Protein 3NCQ (pdb70)

Organism: Archaeoglobus fulgidus (strain ATCC 49558 / DSM 4304 / JCM 9628 / NBRC 100126 / VC-16) (NCBI:txid224325)

B-factor: mean 26.04, std 17.36, range [8.05, 191.93]

Solvent-accessible surface area: 15904 Å² total; per-residue (Å²): 28,43,3,0,0,0,13,0,43,52,132,41,18,79,86,0,5,55,26,0,11,116,133,43,35,50,35,9,13,13,4,117,7,96,6,19,32,123,120,32,25,108,83,70,108,193,209,40,209,79,134,104,12,71,33,98,81,37,12,3,0,7,4,18,7,82,82,121,15,12,108,69,0,5,32,37,0,27,126,15,0,97,61,37,59,66,37,1,20,47,0,18,9,1,16,9,90,38,0,3,38,1,87,65,34,80,94,23,61,115,0,67,40,42,2,0,0,0,13,0,37,51,123,47,18,83,90,0,5,45,16,0,12,113,129,44,36,52,32,7,15,15,5,119,5,106,6,18,34,100,122,32,22,96,110,57,129,94,218,55,108,86,66,110,11,67,29,97,88,36,12,2,0,5,4,18,8,79,80,132,16,15,102,64,0,6,25,28,0,24,122,17,0,96,62,37,56,74,38,2,23,60,0,16,8,1,16,10,94,37,0,2,35,1,86,69,35,70,96,25,62,110,0,67,44,41,3,0,1,0,12,0,47,53,142,41,18,83,88,0,6,42,15,0,12,126,138,24,3,47,38,8,13,14,5,119,5,94,6,19,35,123,118,28,25,84,97,52,129,114,162,72,200,84,88,106,12,74,31,101,85,37,12,3,0,6,4,18,6,30,83,95,4,14,106,66,0,6,25,26,0,24,124,16,0,97,60,36,57,74,36,1,20,46,0,18,10,1,17,9,92,28,0,2,41,1,86,61,34,63,88,22,125,93,0,16,89,126,92

Radius of gyration: 19.98 Å; Cα contacts (8 Å, |Δi|>4): 778; chains: 3; bounding box: 57×57×56 Å

Nearest PDB structures (foldseek):
  3ncr-assembly1_A  TM=9.984E-01  e=1.752E-20  Archaeoglobus fulgidus
  3ta2-assembly1_A  TM=9.055E-01  e=1.434E-14  Archaeoglobus fulgidus DSM 4304
  3n5b-assembly1_A  TM=8.771E-01  e=2.030E-13  Nostoc sp. PCC 7120 = FACHB-418
  2nuu-assembly2_K  TM=8.778E-01  e=3.096E-13  Escherichia coli
  2ns1-assembly1_B  TM=8.799E-01  e=3.288E-13  Escherichia coli K-12

Foldseek 3Di:
DKKKKKKFAPVLVVQLQVLCVVVPQNDKDKDKDWADDPPQPQWAAPPDDIGGPDGGIIMIIIGDADPVCVVVSVVSLCVRQDDPDPPSIDMDIGDDPKDAQVVPRDMDNVSD/DKKKKKWFAPVLVVQLQVLCVVVPQNDKDKDKFWADDPPQPQWDQDPDDIGGDDGGIIMIMIGDADPVCVVVSVVSNCVRRDDPDPPGIDMDIGDDPKDAQVVPRDMDNVSD/DKKKKKWFAPVLVVQLQVLCVVVPQNDKDKDKDWADDPPQPQWDCDDPDTDGDDGGIIMIIIGDDDPVCVVVSVVSNCVRQDDPDPPSIDMDIGDDPKDADPVPRDMDPPRHDDD

InterPro domains:
  IPR002187 Nitrogen regulatory protein PII [PF00543] (1-106)
  IPR002187 Nitrogen regulatory protein PII [PR00340] (2-17)
  IPR002187 Nitrogen regulatory protein PII [PR00340] (23-41)
  IPR002187 Nitrogen regulatory protein PII [PR00340] (52-75)
  IPR002187 Nitrogen regulatory protein PII [PR00340] (83-103)
  IPR002187 Nitrogen regulatory protein PII [PS51343] (1-112)
  IPR002187 Nitrogen regulatory protein PII [PTHR30115] (2-110)
  IPR002187 Nitrogen regulatory protein PII [SM00938] (4-105)
  IPR011322 Nitrogen regulatory PII-like, alpha/beta [SSF54913] (1-112)
  IPR015867 Nitrogen regulatory protein PII/ATP phosphoribosyltransferase, C-terminal [G3DSA:3.30.70.120] (1-112)
  IPR017918 Nitrogen regulatory protein PII, conserved site [PS00638] (83-96)

Structure (mmCIF, N/CA/C/O backbone):
data_3NCQ
#
_entry.id   3NCQ
#
_cell.length_a   121.663
_cell.length_b   121.663
_cell.length_c   124.582
_cell.angle_alpha   90.00
_cell.angle_beta   90.00
_cell.angle_gamma   90.00
#
_symmetry.space_group_name_H-M   'I 4 2 2'
#
loop_
_entity.id
_entity.type
_entity.pdbx_description
1 polymer 'Nitrogen regulatory protein P-II (GlnB-2)'
2 non-polymer "ADENOSINE-5'-TRIPHOSPHATE"
3 non-polymer 'CHLORIDE ION'
4 non-polymer 'ACETATE ION'
5 non-polymer 'MAGNESIUM ION'
6 non-polymer 'PHOSPHATE ION'
7 water water
#
loop_
_atom_site.group_PDB
_atom_site.id
_atom_site.type_symbol
_atom_site.label_atom_id
_atom_site.label_alt_id
_atom_site.label_comp_id
_atom_site.label_asym_id
_atom_site.label_entity_id
_atom_site.label_seq_id
_atom_site.pdbx_PDB_ins_code
_atom_site.Cartn_x
_atom_site.Cartn_y
_atom_site.Cartn_z
_atom_site.occupancy
_atom_site.B_iso_or_equiv
_atom_site.auth_seq_id
_atom_site.auth_comp_id
_atom_site.auth_asym_id
_atom_site.auth_atom_id
_atom_site.pdbx_PDB_model_num
ATOM 1 N N . MET A 1 1 ? 13.904 20.521 52.639 1.00 20.44 1 MET A N 1
ATOM 2 C CA . MET A 1 1 ? 14.406 21.290 51.467 1.00 19.00 1 MET A CA 1
ATOM 3 C C . MET A 1 1 ? 14.780 20.347 50.340 1.00 16.95 1 MET A C 1
ATOM 4 O O . MET A 1 1 ? 15.118 19.179 50.596 1.00 16.62 1 MET A O 1
ATOM 9 N N . LYS A 1 2 ? 14.704 20.850 49.093 1.00 13.44 2 LYS A N 1
ATOM 10 C CA . LYS A 1 2 ? 15.085 20.049 47.940 1.00 12.54 2 LYS A CA 1
ATOM 11 C C . LYS A 1 2 ? 15.931 20.896 46.988 1.00 12.47 2 LYS A C 1
ATOM 12 O O . LYS A 1 2 ? 15.756 22.110 46.944 1.00 13.48 2 LYS A O 1
ATOM 18 N N . LYS A 1 3 ? 16.843 20.218 46.324 1.00 11.72 3 LYS A N 1
ATOM 19 C CA . LYS A 1 3 ? 17.565 20.816 45.227 1.00 10.80 3 LYS A CA 1
ATOM 20 C C . LYS A 1 3 ? 16.842 20.566 43.963 1.00 10.63 3 LYS A C 1
ATOM 21 O O . LYS A 1 3 ? 16.634 19.396 43.615 1.00 13.54 3 LYS A O 1
ATOM 27 N N . ILE A 1 4 ? 16.521 21.604 43.246 1.00 10.71 4 ILE A N 1
ATOM 28 C CA . ILE A 1 4 ? 15.901 21.461 41.938 1.00 11.65 4 ILE A CA 1
ATOM 29 C C . ILE A 1 4 ? 16.995 21.690 40.879 1.00 10.69 4 ILE A C 1
ATOM 30 O O . ILE A 1 4 ? 17.595 22.774 40.854 1.00 11.59 4 ILE A O 1
ATOM 35 N N A GLU A 1 5 ? 17.298 20.664 40.093 0.50 10.76 5 GLU A N 1
ATOM 36 N N B GLU A 1 5 ? 17.293 20.669 40.083 0.50 10.90 5 GLU A N 1
ATOM 37 C CA A GLU A 1 5 ? 18.366 20.782 39.077 0.50 10.39 5 GLU A CA 1
ATOM 38 C CA B GLU A 1 5 ? 18.336 20.760 39.041 0.50 11.12 5 GLU A CA 1
ATOM 39 C C A GLU A 1 5 ? 17.675 20.677 37.733 0.50 11.26 5 GLU A C 1
ATOM 40 C C B GLU A 1 5 ? 17.648 20.686 37.718 0.50 11.47 5 GLU A C 1
ATOM 41 O O A GLU A 1 5 ? 17.079 19.639 37.427 0.50 14.79 5 GLU A O 1
ATOM 42 O O B GLU A 1 5 ? 17.065 19.667 37.389 0.50 14.94 5 GLU A O 1
ATOM 53 N N . ALA A 1 6 ? 17.694 21.750 36.946 1.00 10.03 6 ALA A N 1
ATOM 54 C CA . ALA A 1 6 ? 17.003 21.759 35.653 1.00 10.86 6 ALA A CA 1
ATOM 55 C C . ALA A 1 6 ? 18.057 21.965 34.546 1.00 10.19 6 ALA A C 1
ATOM 56 O O . ALA A 1 6 ? 18.910 22.841 34.677 1.00 13.25 6 ALA A O 1
ATOM 58 N N . ILE A 1 7 ? 17.935 21.212 33.485 1.00 10.46 7 ILE A N 1
ATOM 59 C CA . ILE A 1 7 ? 18.810 21.404 32.332 1.00 10.80 7 ILE A CA 1
ATOM 60 C C . ILE A 1 7 ? 17.916 22.000 31.261 1.00 11.72 7 ILE A C 1
ATOM 61 O O . ILE A 1 7 ? 16.966 21.347 30.856 1.00 13.41 7 ILE A O 1
ATOM 66 N N . VAL A 1 8 ? 18.231 23.179 30.814 1.00 10.72 8 VAL A N 1
ATOM 67 C CA . VAL A 1 8 ? 17.350 23.935 29.899 1.00 11.76 8 VAL A CA 1
ATOM 68 C C . VAL A 1 8 ? 18.122 24.486 28.707 1.00 11.61 8 VAL A C 1
ATOM 69 O O . VAL A 1 8 ? 19.374 24.536 28.731 1.00 12.01 8 VAL A O 1
ATOM 73 N N . ARG A 1 9 ? 17.414 24.891 27.691 1.00 11.40 9 ARG A N 1
ATOM 74 C CA . ARG A 1 9 ? 18.072 25.482 26.493 1.00 12.80 9 ARG A CA 1
ATOM 75 C C . ARG A 1 9 ? 18.662 26.823 26.906 1.00 11.89 9 ARG A C 1
ATOM 76 O O . ARG A 1 9 ? 17.984 27.645 27.604 1.00 13.14 9 ARG A O 1
ATOM 84 N N . ALA A 1 10 ? 19.800 27.196 26.355 1.00 12.09 10 ALA A N 1
ATOM 85 C CA . ALA A 1 10 ? 20.374 28.502 26.665 1.00 12.92 10 ALA A CA 1
ATOM 86 C C . ALA A 1 10 ? 19.459 29.655 26.243 1.00 13.23 10 ALA A C 1
ATOM 87 O O . ALA A 1 10 ? 19.376 30.693 26.871 1.00 15.57 10 ALA A O 1
ATOM 89 N N . GLU A 1 11 ? 18.777 29.473 25.098 1.00 14.52 11 GLU A N 1
ATOM 90 C CA . GLU A 1 11 ? 17.876 30.533 24.639 1.00 16.61 11 GLU A CA 1
ATOM 91 C C . GLU A 1 11 ? 16.694 30.736 25.580 1.00 14.65 11 GLU A C 1
ATOM 92 O O . GLU A 1 11 ? 16.150 31.852 25.582 1.00 17.80 11 GLU A O 1
ATOM 98 N N . LYS A 1 12 ? 16.330 29.712 26.371 1.00 13.65 12 LYS A N 1
ATOM 99 C CA . LYS A 1 12 ? 15.172 29.839 27.264 1.00 13.32 12 LYS A CA 1
ATOM 100 C C . LYS A 1 12 ? 15.596 30.274 28.656 1.00 13.09 12 LYS A C 1
ATOM 101 O O . LYS A 1 12 ? 14.763 30.712 29.471 1.00 14.93 12 LYS A O 1
ATOM 107 N N . PHE A 1 13 ? 16.867 30.080 29.005 1.00 14.56 13 PHE A N 1
ATOM 108 C CA . PHE A 1 13 ? 17.302 30.354 30.353 1.00 13.48 13 PHE A CA 1
ATOM 109 C C . PHE A 1 13 ? 16.941 31.779 30.859 1.00 13.41 13 PHE A C 1
ATOM 110 O O . PHE A 1 13 ? 16.497 31.957 31.989 1.00 13.88 13 PHE A O 1
ATOM 118 N N . PRO A 1 14 ? 17.135 32.852 30.056 1.00 14.63 14 PRO A N 1
ATOM 119 C CA . PRO A 1 14 ? 16.766 34.162 30.598 1.00 16.09 14 PRO A CA 1
ATOM 120 C C . PRO A 1 14 ? 15.291 34.272 30.963 1.00 15.00 14 PRO A C 1
ATOM 121 O O . PRO A 1 14 ? 14.970 34.936 31.920 1.00 16.39 14 PRO A O 1
ATOM 125 N N . GLU A 1 15 ? 14.428 33.577 30.230 1.00 14.70 15 GLU A N 1
ATOM 126 C CA . GLU A 1 15 ? 12.984 33.522 30.623 1.00 15.13 15 GLU A CA 1
ATOM 127 C C . GLU A 1 15 ? 12.780 32.738 31.914 1.00 14.03 15 GLU A C 1
ATOM 128 O O . GLU A 1 15 ? 11.947 33.106 32.734 1.00 14.75 15 GLU A O 1
ATOM 134 N N . VAL A 1 16 ? 13.525 31.673 32.108 1.00 14.08 16 VAL A N 1
ATOM 135 C CA . VAL A 1 16 ? 13.423 30.909 33.346 1.00 13.24 16 VAL A CA 1
ATOM 136 C C . VAL A 1 16 ? 13.846 31.790 34.538 1.00 12.67 16 VAL A C 1
ATOM 137 O O . VAL A 1 16 ? 13.178 31.818 35.574 1.00 12.87 16 VAL A O 1
ATOM 141 N N . LYS A 1 17 ? 14.993 32.466 34.407 1.00 12.62 17 LYS A N 1
ATOM 142 C CA . LYS A 1 17 ? 15.517 33.325 35.473 1.00 13.51 17 LYS A CA 1
ATOM 143 C C . LYS A 1 17 ? 14.472 34.411 35.824 1.00 12.63 17 LYS A C 1
ATOM 144 O O . LYS A 1 17 ? 14.166 34.598 37.016 1.00 14.02 17 LYS A O 1
ATOM 150 N N . ALA A 1 18 ? 13.903 35.047 34.786 1.00 14.39 18 ALA A N 1
ATOM 151 C CA . ALA A 1 18 ? 12.926 36.131 35.034 1.00 14.84 18 ALA A CA 1
ATOM 152 C C . ALA A 1 18 ? 11.661 35.548 35.706 1.00 15.75 18 ALA A C 1
ATOM 153 O O . ALA A 1 18 ? 11.112 36.160 36.621 1.00 17.99 18 ALA A O 1
ATOM 155 N N . ALA A 1 19 ? 11.211 34.338 35.296 1.00 15.12 19 ALA A N 1
ATOM 156 C CA . ALA A 1 19 ? 9.981 33.761 35.884 1.00 15.15 19 ALA A CA 1
ATOM 157 C C . ALA A 1 19 ? 10.223 33.484 37.360 1.00 14.13 19 ALA A C 1
ATOM 158 O O . ALA A 1 19 ? 9.339 33.682 38.228 1.00 16.82 19 ALA A O 1
ATOM 160 N N . LEU A 1 20 ? 11.419 32.940 37.706 1.00 15.00 20 LEU A N 1
ATOM 161 C CA . LEU A 1 20 ? 11.744 32.673 39.105 1.00 14.00 20 LEU A CA 1
ATOM 162 C C . LEU A 1 20 ? 11.800 33.957 39.900 1.00 13.68 20 LEU A C 1
ATOM 163 O O . LEU A 1 20 ? 11.234 34.064 41.008 1.00 15.97 20 LEU A O 1
ATOM 168 N N . GLU A 1 21 ? 12.492 34.937 39.343 1.00 15.04 21 GLU A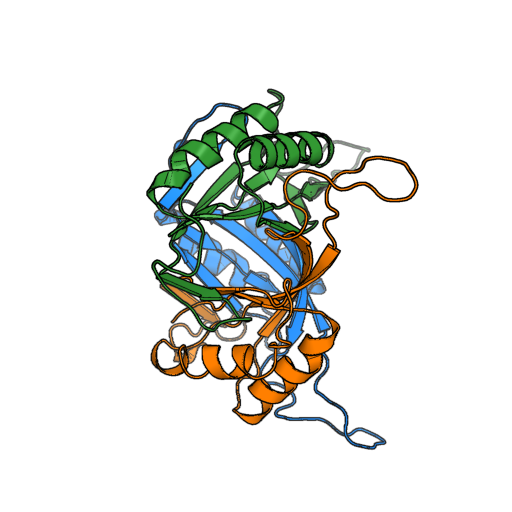 N 1
ATOM 169 C CA . GLU A 1 21 ? 12.674 36.223 40.067 1.00 15.22 21 GLU A CA 1
ATOM 170 C C . GLU A 1 21 ? 11.349 36.921 40.340 1.00 17.83 21 GLU A C 1
ATOM 171 O O . GLU A 1 21 ? 11.115 37.513 41.408 1.00 19.36 21 GLU A O 1
ATOM 177 N N . GLU A 1 22 ? 10.448 36.841 39.374 1.00 17.29 22 GLU A N 1
ATOM 178 C CA . GLU A 1 22 ? 9.131 37.499 39.522 1.00 19.63 22 GLU A CA 1
ATOM 179 C C . GLU A 1 22 ? 8.377 36.948 40.727 1.00 19.44 22 GLU A C 1
ATOM 180 O O . GLU A 1 22 ? 7.503 37.660 41.308 1.00 21.46 22 GLU A O 1
ATOM 186 N N . ARG A 1 23 ? 8.626 35.666 41.078 1.00 17.88 23 ARG A N 1
ATOM 187 C CA . ARG A 1 23 ? 7.998 35.043 42.227 1.00 20.55 23 ARG A CA 1
ATOM 188 C C . ARG A 1 23 ? 8.885 35.042 43.478 1.00 21.08 23 ARG A C 1
ATOM 189 O O . ARG A 1 23 ? 8.544 34.355 44.490 1.00 21.51 23 ARG A O 1
ATOM 197 N N . GLY A 1 24 ? 9.981 35.811 43.450 1.00 19.04 24 GLY A N 1
ATOM 198 C CA . GLY A 1 24 ? 10.846 35.987 44.636 1.00 19.37 24 GLY A CA 1
ATOM 199 C C . GLY A 1 24 ? 11.855 34.877 44.895 1.00 18.13 24 GLY A C 1
ATOM 200 O O . GLY A 1 24 ? 12.502 34.835 45.950 1.00 18.78 24 GLY A O 1
ATOM 201 N N . PHE A 1 25 ? 12.040 33.994 43.911 1.00 16.49 25 PHE A N 1
ATOM 202 C CA . PHE A 1 25 ? 13.110 32.960 44.007 1.00 15.11 25 PHE A CA 1
ATOM 203 C C . PHE A 1 25 ? 14.370 33.570 43.405 1.00 17.65 25 PHE A C 1
ATOM 204 O O . PHE A 1 25 ? 14.579 33.525 42.175 1.00 21.61 25 PHE A O 1
ATOM 212 N N . TYR A 1 26 ? 15.178 34.178 44.247 1.00 15.01 26 TYR A N 1
ATOM 213 C CA . TYR A 1 26 ? 16.352 34.928 43.800 1.00 15.92 26 TYR A CA 1
ATOM 214 C C . TYR A 1 26 ? 17.595 34.084 43.847 1.00 16.57 26 TYR A C 1
ATOM 215 O O . TYR A 1 26 ? 18.478 34.329 43.025 1.00 22.27 26 TYR A O 1
ATOM 224 N N . GLY A 1 27 ? 17.715 33.180 44.779 1.00 16.05 27 GLY A N 1
ATOM 225 C CA . GLY A 1 27 ? 19.032 32.467 44.886 1.00 16.36 27 GLY A CA 1
ATOM 226 C C . GLY A 1 27 ? 19.090 31.333 43.862 1.00 14.36 27 GLY A C 1
ATOM 227 O O . GLY A 1 27 ? 18.096 30.575 43.750 1.00 15.63 27 GLY A O 1
ATOM 228 N N . MET A 1 28 ? 20.156 31.280 43.127 1.00 11.05 28 MET A N 1
ATOM 229 C CA . MET A 1 28 ? 20.265 30.217 42.112 1.00 10.79 28 MET A CA 1
ATOM 230 C C . MET A 1 28 ? 21.675 30.131 41.647 1.00 10.28 28 MET A C 1
ATOM 231 O O . MET A 1 28 ? 22.448 31.141 41.694 1.00 11.39 28 MET A O 1
ATOM 236 N N . THR A 1 29 ? 22.078 28.930 41.242 1.00 9.95 29 THR A N 1
ATOM 237 C CA . THR A 1 29 ? 23.482 28.697 40.771 1.00 10.42 29 THR A CA 1
ATOM 238 C C . THR A 1 29 ? 23.332 28.068 39.388 1.00 10.39 29 THR A C 1
ATOM 239 O O . THR A 1 29 ? 22.592 27.133 39.158 1.00 13.48 29 THR A O 1
ATOM 243 N N . VAL A 1 30 ? 24.148 28.612 38.450 1.00 10.24 30 VAL A N 1
ATOM 244 C CA . VAL A 1 30 ? 24.039 28.237 37.036 1.00 10.33 30 VAL A CA 1
ATOM 245 C C . VAL A 1 30 ? 25.372 27.785 36.509 1.00 10.02 30 VAL A C 1
ATOM 246 O O . VAL A 1 30 ? 26.416 28.386 36.801 1.00 12.17 30 VAL A O 1
ATOM 250 N N . THR A 1 31 ? 25.352 26.740 35.701 1.00 10.11 31 THR A N 1
ATOM 251 C CA . THR A 1 31 ? 26.558 26.171 35.116 1.00 11.98 31 THR A CA 1
ATOM 252 C C . THR A 1 31 ? 26.371 25.951 33.649 1.00 10.56 31 THR A C 1
ATOM 253 O O . THR A 1 31 ? 25.294 25.482 33.217 1.00 11.59 31 THR A O 1
ATOM 257 N N . ASP A 1 32 ? 27.373 26.261 32.833 1.00 11.83 32 ASP A N 1
ATOM 258 C CA . ASP A 1 32 ? 27.307 25.891 31.412 1.00 12.68 32 ASP A CA 1
ATOM 259 C C . ASP A 1 32 ? 27.689 24.420 31.289 1.00 11.64 32 ASP A C 1
ATOM 260 O O . ASP A 1 32 ? 28.742 23.967 31.845 1.00 15.11 32 ASP A O 1
ATOM 265 N N . VAL A 1 33 ? 26.847 23.642 30.642 1.00 10.05 33 VAL A N 1
ATOM 266 C CA . VAL A 1 33 ? 27.087 22.184 30.499 1.00 10.43 33 VAL A CA 1
ATOM 267 C C . VAL A 1 33 ? 26.876 21.801 29.063 1.00 9.49 33 VAL A C 1
ATOM 268 O O . VAL A 1 33 ? 26.528 22.645 28.212 1.00 10.68 33 VAL A O 1
ATOM 272 N N . LYS A 1 34 ? 27.139 20.544 28.756 1.00 10.21 34 LYS A N 1
ATOM 273 C CA . LYS A 1 34 ? 26.779 19.985 27.460 1.00 10.74 34 LYS A CA 1
ATOM 274 C C . LYS A 1 34 ? 25.948 18.760 27.614 1.00 10.62 34 LYS A C 1
ATOM 275 O O . LYS A 1 34 ? 26.094 18.114 28.678 1.00 13.84 34 LYS A O 1
ATOM 281 N N . GLY A 1 35 ? 25.083 18.420 26.672 1.00 10.80 35 GLY A N 1
ATOM 282 C CA . GLY A 1 35 ? 24.314 17.235 26.918 1.00 12.68 35 GLY A CA 1
ATOM 283 C C . GLY A 1 35 ? 23.806 16.633 25.608 1.00 13.02 35 GLY A C 1
ATOM 284 O O . GLY A 1 35 ? 23.836 17.298 24.562 1.00 13.02 35 GLY A O 1
ATOM 285 N N . ARG A 1 36 ? 23.318 15.415 25.689 1.00 12.65 36 ARG A N 1
ATOM 286 C CA . ARG A 1 36 ? 22.445 14.884 24.619 1.00 12.99 36 ARG A CA 1
ATOM 287 C C . ARG A 1 36 ? 21.247 14.210 25.273 1.00 14.41 36 ARG A C 1
ATOM 288 O O . ARG A 1 36 ? 21.252 13.929 26.518 1.00 12.77 36 ARG A O 1
ATOM 296 N N . GLY A 1 37 ? 20.221 13.940 24.455 1.00 16.57 37 GLY A N 1
ATOM 297 C CA . GLY A 1 37 ? 19.060 13.196 24.908 1.00 16.10 37 GLY A CA 1
ATOM 298 C C . GLY A 1 37 ? 18.915 12.008 23.958 1.00 16.82 37 GLY A C 1
ATOM 299 O O . GLY A 1 37 ? 19.846 11.617 23.213 1.00 18.01 37 GLY A O 1
ATOM 300 N N . GLN A 1 38 ? 17.644 11.577 23.862 1.00 17.38 38 GLN A N 1
ATOM 301 C CA . GLN A 1 38 ? 17.350 10.448 22.994 1.00 20.84 38 GLN A CA 1
ATOM 302 C C . GLN A 1 38 ? 17.425 10.840 21.513 1.00 22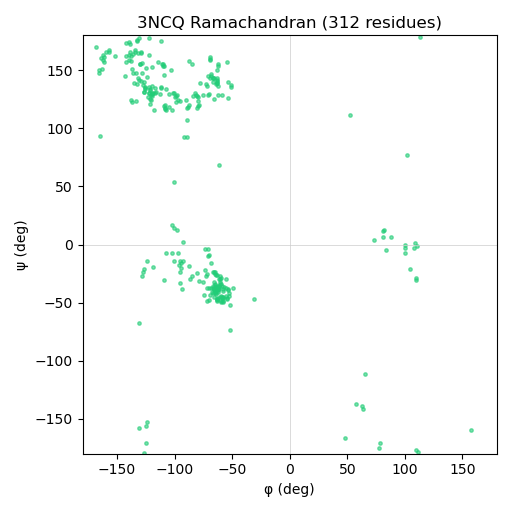.09 38 GLN A C 1
ATOM 303 O O . GLN A 1 38 ? 17.768 9.992 20.695 1.00 22.45 38 GLN A O 1
ATOM 309 N N . GLN A 1 39 ? 17.178 12.112 21.167 1.00 22.24 39 GLN A N 1
ATOM 310 C CA . GLN A 1 39 ? 17.163 12.489 19.725 1.00 23.40 39 GLN A CA 1
ATOM 311 C C . GLN A 1 39 ? 18.517 12.170 19.061 1.00 21.58 39 GLN A C 1
ATOM 312 O O . GLN A 1 39 ? 19.552 12.578 19.565 1.00 23.27 39 GLN A O 1
ATOM 318 N N . GLY A 1 40 ? 18.519 11.464 17.940 1.00 23.62 40 GLY A N 1
ATOM 319 C CA . GLY A 1 40 ? 19.766 11.067 17.297 1.00 24.81 40 GLY A CA 1
ATOM 320 C C . GLY A 1 40 ? 20.013 9.560 17.416 1.00 25.89 40 GLY A C 1
ATOM 321 O O . GLY A 1 40 ? 20.761 8.976 16.613 1.00 29.05 40 GLY A O 1
ATOM 322 N N . GLY A 1 41 ? 19.490 8.951 18.492 1.00 25.37 41 GLY A N 1
ATOM 323 C CA . GLY A 1 41 ? 19.702 7.495 18.693 1.00 27.64 41 GLY A CA 1
ATOM 324 C C . GLY A 1 41 ? 21.187 7.205 18.883 1.00 28.95 41 GLY A C 1
ATOM 325 O O . GLY A 1 41 ? 21.908 8.001 19.500 1.00 26.59 41 GLY A O 1
ATOM 326 N N . MET A 1 42 ? 21.688 6.099 18.322 1.00 31.47 42 MET A N 1
ATOM 327 C CA A MET A 1 42 ? 23.088 5.701 18.577 0.50 33.72 42 MET A CA 1
ATOM 328 C CA B MET A 1 42 ? 23.083 5.723 18.587 0.50 34.07 42 MET A CA 1
ATOM 329 C C . MET A 1 42 ? 24.060 6.533 17.711 1.00 35.01 42 MET A C 1
ATOM 330 O O . MET A 1 42 ? 25.228 6.757 18.077 1.00 38.56 42 MET A O 1
ATOM 339 N N . GLN A 1 43 ? 23.630 7.014 16.567 1.00 37.29 43 GLN A N 1
ATOM 340 C CA . GLN A 1 43 ? 24.539 7.841 15.752 1.00 41.70 43 GLN A CA 1
ATOM 341 C C . GLN A 1 43 ? 23.803 8.534 14.613 1.00 43.27 43 GLN A C 1
ATOM 342 O O . GLN A 1 43 ? 22.631 8.281 14.386 1.00 42.67 43 GLN A O 1
ATOM 348 N N . ILE A 1 44 ? 24.483 9.453 13.960 1.00 46.48 44 ILE A N 1
ATOM 349 C CA . ILE A 1 44 ? 23.905 10.187 12.873 1.00 50.74 44 ILE A CA 1
ATOM 350 C C . ILE A 1 44 ? 24.876 10.010 11.693 1.00 52.87 44 ILE A C 1
ATOM 351 O O . ILE A 1 44 ? 25.905 9.332 11.842 1.00 53.11 44 ILE A O 1
ATOM 356 N N . GLN A 1 45 ? 24.549 10.618 10.546 1.00 56.25 45 GLN A N 1
ATOM 357 C CA . GLN A 1 45 ? 25.283 10.409 9.260 1.00 58.02 45 GLN A CA 1
ATOM 358 C C . GLN A 1 45 ? 25.674 11.724 8.535 1.00 60.09 45 GLN A C 1
ATOM 359 O O . GLN A 1 45 ? 26.882 12.062 8.443 1.00 60.10 45 GLN A O 1
ATOM 365 N N . PHE A 1 46 ? 24.653 12.455 8.042 1.00 61.83 46 PHE A N 1
ATOM 366 C CA . PHE A 1 46 ? 24.852 13.615 7.153 1.00 63.81 46 PHE A CA 1
ATOM 367 C C . PHE A 1 46 ? 25.843 13.181 6.053 1.00 65.09 46 PHE A C 1
ATOM 368 O O . PHE A 1 46 ? 26.092 11.980 5.910 1.00 65.87 46 PHE A O 1
ATOM 376 N N . ARG A 1 47 ? 26.413 14.111 5.276 1.00 65.68 47 ARG A N 1
ATOM 377 C CA . ARG A 1 47 ? 27.387 13.697 4.241 1.00 65.83 47 ARG A CA 1
ATOM 378 C C . ARG A 1 47 ? 28.630 12.999 4.866 1.00 66.30 47 ARG A C 1
ATOM 379 O O . ARG A 1 47 ? 29.740 13.547 4.840 1.00 66.83 47 ARG A O 1
ATOM 387 N N . GLY A 1 48 ? 28.418 11.802 5.425 1.00 65.71 48 GLY A N 1
ATOM 388 C CA . GLY A 1 48 ? 29.476 10.976 6.017 1.00 64.54 48 GLY A CA 1
ATOM 389 C C . GLY A 1 48 ? 29.548 9.559 5.436 1.00 63.87 48 GLY A C 1
ATOM 390 O O . GLY A 1 48 ? 28.858 9.254 4.467 1.00 64.40 48 GLY A O 1
ATOM 391 N N . ARG A 1 49 ? 30.344 8.665 6.021 1.00 62.43 49 ARG A N 1
ATOM 392 C CA . ARG A 1 49 ? 30.913 8.800 7.359 1.00 60.44 49 ARG A CA 1
ATOM 393 C C . ARG A 1 49 ? 29.823 9.114 8.408 1.00 59.09 49 ARG A C 1
ATOM 394 O O . ARG A 1 49 ? 29.218 10.190 8.414 1.00 59.50 49 ARG A O 1
ATOM 402 N N . THR A 1 50 ? 29.557 8.160 9.286 1.00 56.09 50 THR A N 1
ATOM 403 C CA . THR A 1 50 ? 28.601 8.391 10.343 1.00 53.10 50 THR A CA 1
ATOM 404 C C . THR A 1 50 ? 29.372 9.073 11.490 1.00 49.90 50 THR A C 1
ATOM 405 O O . THR A 1 50 ? 30.611 8.921 11.609 1.00 49.66 50 THR A O 1
ATOM 409 N N . MET A 1 51 ? 28.642 9.826 12.319 1.00 45.47 51 MET A N 1
ATOM 410 C CA . MET A 1 51 ? 29.252 10.673 13.333 1.00 40.91 51 MET A CA 1
ATOM 411 C C . MET A 1 51 ? 28.523 10.348 14.635 1.00 38.07 51 MET A C 1
ATOM 412 O O . MET A 1 51 ? 27.395 9.874 14.606 1.00 36.31 51 MET A O 1
ATOM 417 N N . GLU A 1 52 ? 29.148 10.562 15.780 1.00 34.93 52 GLU A N 1
ATOM 418 C CA . GLU A 1 52 ? 28.411 10.387 17.043 1.00 30.88 52 GLU A CA 1
ATOM 419 C C . GLU A 1 52 ? 27.343 11.513 17.172 1.00 28.09 52 GLU A C 1
ATOM 420 O O . GLU A 1 52 ? 27.480 12.555 16.526 1.00 26.08 52 GLU A O 1
ATOM 426 N N . VAL A 1 53 ? 26.320 11.320 17.995 1.00 22.17 53 VAL A N 1
ATOM 427 C CA . VAL A 1 53 ? 25.436 12.411 18.438 1.00 20.20 53 VAL A CA 1
ATOM 428 C C . VAL A 1 53 ? 26.203 13.419 19.298 1.00 20.68 53 VAL A C 1
ATOM 429 O O . VAL A 1 53 ? 26.901 13.048 20.239 1.00 23.15 53 VAL A O 1
ATOM 433 N N . THR A 1 54 ? 26.148 14.679 18.890 1.00 20.21 54 THR A N 1
ATOM 434 C CA . THR A 1 54 ? 26.938 15.745 19.508 1.00 20.91 54 THR A CA 1
ATOM 435 C C . THR A 1 54 ? 26.398 16.059 20.863 1.00 17.74 54 THR A C 1
ATOM 436 O O . THR A 1 54 ? 25.213 16.18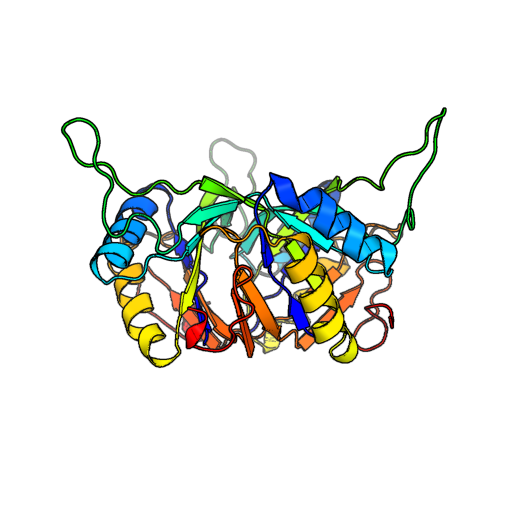0 21.069 1.00 18.48 54 THR A O 1
ATOM 440 N N . LEU A 1 55 ? 27.296 16.233 21.848 1.00 15.60 55 LEU A N 1
ATOM 441 C CA . LEU A 1 55 ? 26.900 16.892 23.082 1.00 14.49 55 LEU A CA 1
ATOM 442 C C . LEU A 1 55 ? 26.867 18.409 22.861 1.00 14.35 55 LEU A C 1
ATOM 443 O O . LEU A 1 55 ? 27.866 19.042 22.507 1.00 17.36 55 LEU A O 1
ATOM 448 N N . LEU A 1 56 ? 25.711 19.010 23.053 1.00 12.54 56 LEU A N 1
ATOM 449 C CA . LEU A 1 56 ? 25.560 20.418 22.694 1.00 12.14 56 LEU A CA 1
ATOM 450 C C . LEU A 1 56 ? 25.331 21.230 23.926 1.00 10.98 56 LEU A C 1
ATOM 451 O O . LEU A 1 56 ? 24.906 20.713 24.992 1.00 10.70 56 LEU A O 1
ATOM 456 N N . PRO A 1 57 ? 25.640 22.537 23.880 1.00 11.24 57 PRO A N 1
ATOM 457 C CA . PRO A 1 57 ? 25.552 23.376 25.086 1.00 11.05 57 PRO A CA 1
ATOM 458 C C . PRO A 1 57 ? 24.120 23.468 25.619 1.00 12.80 57 PRO A C 1
ATOM 459 O O . PRO A 1 57 ? 23.143 23.596 24.848 1.00 15.51 57 PRO A O 1
ATOM 463 N N . LYS A 1 58 ? 24.036 23.451 26.931 1.00 10.07 58 LYS A N 1
ATOM 464 C CA . LYS A 1 58 ? 22.791 23.685 27.654 1.00 10.37 58 LYS A CA 1
ATOM 465 C C . LYS A 1 58 ? 23.081 24.495 28.912 1.00 10.21 58 LYS A C 1
ATOM 466 O O . LYS A 1 58 ? 24.299 24.700 29.219 1.00 11.39 58 LYS A O 1
ATOM 472 N N . VAL A 1 59 ? 22.072 24.939 29.666 1.00 10.18 59 VAL A N 1
ATOM 473 C CA . VAL A 1 59 ? 22.348 25.608 30.925 1.00 10.36 59 VAL A CA 1
ATOM 474 C C . VAL A 1 59 ? 21.762 24.790 32.033 1.00 9.09 59 VAL A C 1
ATOM 475 O O . VAL A 1 59 ? 20.591 24.365 31.975 1.00 11.54 59 VAL A O 1
ATOM 479 N N . LYS A 1 60 ? 22.589 24.549 33.045 1.00 8.99 60 LYS A N 1
ATOM 480 C CA . LYS A 1 60 ? 22.139 23.845 34.246 1.00 9.84 60 LYS A CA 1
ATOM 481 C C . LYS A 1 60 ? 21.827 24.874 35.329 1.00 10.12 60 LYS A C 1
ATOM 482 O O . LYS A 1 60 ? 22.664 25.663 35.717 1.00 13.74 60 LYS A O 1
ATOM 488 N N . LEU A 1 61 ? 20.583 24.829 35.805 1.00 9.90 61 LEU A N 1
ATOM 489 C CA . LEU A 1 61 ? 20.119 25.652 36.913 1.00 9.50 61 LEU A CA 1
ATOM 490 C C . LEU A 1 61 ? 20.006 24.772 38.141 1.00 9.52 61 LEU A C 1
ATOM 491 O O . LEU A 1 61 ? 19.412 23.704 38.079 1.00 13.56 61 LEU A O 1
ATOM 496 N N . GLU A 1 62 ? 20.577 25.201 39.246 1.00 10.08 62 GLU A N 1
ATOM 497 C CA . GLU A 1 62 ? 20.353 24.535 40.537 1.00 9.99 62 GLU A CA 1
ATOM 498 C C . GLU A 1 62 ? 19.737 25.583 41.493 1.00 11.06 62 GLU A C 1
ATOM 499 O O . GLU A 1 62 ? 20.305 26.676 41.665 1.00 11.69 62 GLU A O 1
ATOM 505 N N . ILE A 1 63 ? 18.578 25.240 42.045 1.00 10.77 63 ILE A N 1
ATOM 506 C CA . ILE A 1 63 ? 17.923 26.132 42.957 1.00 10.61 63 ILE A CA 1
ATOM 507 C C . ILE A 1 63 ? 17.495 25.282 44.157 1.00 10.93 63 ILE A C 1
ATOM 508 O O . ILE A 1 63 ? 16.728 24.309 43.950 1.00 12.45 63 ILE A O 1
ATOM 513 N N . VAL A 1 64 ? 17.902 25.622 45.368 1.00 11.13 64 VAL A N 1
ATOM 514 C CA . VAL A 1 64 ? 17.492 24.896 46.575 1.00 12.17 64 VAL A CA 1
ATOM 515 C C . VAL A 1 64 ? 16.349 25.665 47.190 1.00 12.00 64 VAL A C 1
ATOM 516 O O . VAL A 1 64 ? 16.476 26.896 47.418 1.00 13.09 64 VAL A O 1
ATOM 520 N N . VAL A 1 65 ? 15.260 24.973 47.475 1.00 12.25 65 VAL A N 1
ATOM 521 C CA . VAL A 1 65 ? 14.028 25.615 47.976 1.00 13.36 65 VAL A CA 1
ATOM 522 C C . VAL A 1 65 ? 13.412 24.801 49.092 1.00 13.94 65 VAL A C 1
ATOM 523 O O . VAL A 1 65 ? 13.724 23.630 49.260 1.00 12.99 65 VAL A O 1
ATOM 527 N N . LYS A 1 66 ? 12.530 25.438 49.870 1.00 14.18 66 LYS A N 1
ATOM 528 C CA . LYS A 1 66 ? 11.790 24.675 50.856 1.00 16.13 66 LYS A CA 1
ATOM 529 C C . LYS A 1 66 ? 10.900 23.601 50.222 1.00 15.76 66 LYS A C 1
ATOM 530 O O . LYS A 1 66 ? 10.421 23.767 49.084 1.00 15.27 66 LYS A O 1
ATOM 536 N N . ASP A 1 67 ? 10.570 22.537 50.958 1.00 16.07 67 ASP A N 1
ATOM 537 C CA . ASP A 1 67 ? 9.750 21.499 50.326 1.00 17.80 67 ASP A CA 1
ATOM 538 C C . ASP A 1 67 ? 8.427 22.047 49.808 1.00 16.94 67 ASP A C 1
ATOM 539 O O . ASP A 1 67 ? 7.968 21.603 48.763 1.00 17.96 67 ASP A O 1
ATOM 544 N N . ASP A 1 68 ? 7.783 22.971 50.515 1.00 17.73 68 ASP A N 1
ATOM 545 C CA . ASP A 1 68 ? 6.470 23.433 50.101 1.00 17.66 68 ASP A CA 1
ATOM 546 C C . ASP A 1 68 ? 6.503 24.339 48.882 1.00 16.63 68 ASP A C 1
ATOM 547 O O . ASP A 1 68 ? 5.443 24.709 48.376 1.00 21.18 68 ASP A O 1
ATOM 552 N N . ALA A 1 69 ? 7.712 24.666 48.383 1.00 15.75 69 ALA A N 1
ATOM 553 C CA . ALA A 1 69 ? 7.846 25.523 47.164 1.00 14.85 69 ALA A CA 1
ATOM 554 C C . ALA A 1 69 ? 8.180 24.712 45.928 1.00 13.45 69 ALA A C 1
ATOM 555 O O . ALA A 1 69 ? 8.160 25.262 44.808 1.00 14.47 69 ALA A O 1
ATOM 557 N N . VAL A 1 70 ? 8.457 23.417 46.112 1.00 12.76 70 VAL A N 1
ATOM 558 C CA . VAL A 1 70 ? 8.976 22.618 44.966 1.00 13.56 70 VAL A CA 1
ATOM 559 C C . VAL A 1 70 ? 7.996 22.602 43.808 1.00 13.57 70 VAL A C 1
ATOM 560 O O . VAL A 1 70 ? 8.414 22.840 42.630 1.00 14.70 70 VAL A O 1
ATOM 564 N N . GLU A 1 71 ? 6.717 22.306 44.063 1.00 13.20 71 GLU A N 1
ATOM 565 C CA . GLU A 1 71 ? 5.798 22.151 42.904 1.00 14.65 71 GLU A CA 1
ATOM 566 C C . GLU A 1 71 ? 5.674 23.484 42.176 1.00 13.78 71 GLU A C 1
ATOM 567 O O . GLU A 1 71 ? 5.546 23.521 40.978 1.00 14.81 71 GLU A O 1
ATOM 573 N N . GLU A 1 72 ? 5.579 24.599 42.926 1.00 13.42 72 GLU A N 1
ATOM 574 C CA . GLU A 1 72 ? 5.497 25.919 42.282 1.00 13.38 72 GLU A CA 1
ATOM 575 C C . GLU A 1 72 ? 6.726 26.177 41.406 1.00 13.69 72 GLU A C 1
ATOM 576 O O . GLU A 1 72 ? 6.599 26.664 40.294 1.00 14.07 72 GLU A O 1
ATOM 582 N N . VAL A 1 73 ? 7.925 25.891 41.912 1.00 14.25 73 VAL A N 1
ATOM 583 C CA . VAL A 1 73 ? 9.136 26.182 41.155 1.00 12.70 73 VAL A CA 1
ATOM 584 C C . VAL A 1 73 ? 9.164 25.273 39.940 1.00 11.77 73 VAL A C 1
ATOM 585 O O . VAL A 1 73 ? 9.524 25.737 38.824 1.00 12.86 73 VAL A O 1
ATOM 589 N N . ILE A 1 74 ? 8.799 24.002 40.065 1.00 12.74 74 ILE A N 1
ATOM 590 C CA . ILE A 1 74 ? 8.723 23.116 38.873 1.00 13.72 74 ILE A CA 1
ATOM 591 C C . ILE A 1 74 ? 7.798 23.741 37.831 1.00 13.49 74 ILE A C 1
ATOM 592 O O . ILE A 1 74 ? 8.167 23.813 36.659 1.00 13.72 74 ILE A O 1
ATOM 597 N N . GLY A 1 75 ? 6.634 24.266 38.231 1.00 14.43 75 GLY A N 1
ATOM 598 C CA . GLY A 1 75 ? 5.736 24.876 37.201 1.00 14.84 75 GLY A CA 1
ATOM 599 C C . GLY A 1 75 ? 6.330 26.104 36.533 1.00 13.22 75 GLY A C 1
ATOM 600 O O . GLY A 1 75 ? 6.194 26.243 35.313 1.00 15.01 75 GLY A O 1
ATOM 601 N N . LEU A 1 76 ? 7.025 26.912 37.333 1.00 13.19 76 LEU A N 1
ATOM 602 C CA . LEU A 1 76 ? 7.654 28.140 36.773 1.00 13.87 76 LEU A CA 1
ATOM 603 C C . LEU A 1 76 ? 8.717 27.736 35.756 1.00 13.01 76 LEU A C 1
ATOM 604 O O . LEU A 1 76 ? 8.827 28.402 34.707 1.00 15.64 76 LEU A O 1
ATOM 609 N N . ILE A 1 77 ? 9.483 26.685 36.008 1.00 12.52 77 ILE A N 1
ATOM 610 C CA . ILE A 1 77 ? 10.542 26.278 35.046 1.00 12.60 77 ILE A CA 1
ATOM 611 C C . ILE A 1 77 ? 9.950 25.619 33.842 1.00 13.26 77 ILE A C 1
ATOM 612 O O . ILE A 1 77 ? 10.327 25.962 32.726 1.00 14.28 77 ILE A O 1
ATOM 617 N N . VAL A 1 78 ? 8.976 24.722 34.048 1.00 14.65 78 VAL A N 1
ATOM 618 C CA . VAL A 1 78 ? 8.377 24.030 32.875 1.00 14.84 78 VAL A CA 1
ATOM 619 C C . VAL A 1 78 ? 7.787 25.077 31.949 1.00 14.47 78 VAL A C 1
ATOM 620 O O . VAL A 1 78 ? 8.020 25.024 30.752 1.00 16.60 78 VAL A O 1
ATOM 624 N N . ASN A 1 79 ? 7.046 26.072 32.487 1.00 14.59 79 ASN A N 1
ATOM 625 C CA . ASN A 1 79 ? 6.366 27.033 31.605 1.00 15.01 79 ASN A CA 1
ATOM 626 C C . ASN A 1 79 ? 7.346 27.893 30.842 1.00 15.69 79 ASN A C 1
ATOM 627 O O . ASN A 1 79 ? 7.043 28.258 29.710 1.00 19.25 79 ASN A O 1
ATOM 632 N N . SER A 1 80 ? 8.440 28.283 31.475 1.00 14.57 80 SER A N 1
ATOM 633 C CA A SER A 1 80 ? 9.365 29.219 30.883 0.50 14.13 80 SER A CA 1
ATOM 634 C CA B SER A 1 80 ? 9.364 29.204 30.819 0.50 16.01 80 SER A CA 1
ATOM 635 C C . SER A 1 80 ? 10.405 28.532 29.992 1.00 14.75 80 SER A C 1
ATOM 636 O O . SER A 1 80 ? 10.982 29.189 29.142 1.00 17.64 80 SER A O 1
ATOM 641 N N . ALA A 1 81 ? 10.661 27.238 30.235 1.00 13.28 81 ALA A N 1
ATOM 642 C CA . ALA A 1 81 ? 11.693 26.522 29.448 1.00 13.80 81 ALA A CA 1
ATOM 643 C C . ALA A 1 81 ? 11.118 25.763 28.255 1.00 14.09 81 ALA A C 1
ATOM 644 O O . ALA A 1 81 ? 11.810 25.339 27.340 1.00 14.97 81 ALA A O 1
ATOM 646 N N . PHE A 1 82 ? 9.796 25.607 28.258 1.00 14.19 82 PHE A N 1
ATOM 647 C CA . PHE A 1 82 ? 9.141 24.856 27.190 1.00 15.52 82 PHE A CA 1
ATOM 648 C C . PHE A 1 82 ? 9.273 25.467 25.811 1.00 16.42 82 PHE A C 1
ATOM 649 O O . PHE A 1 82 ? 9.058 26.708 25.630 1.00 18.01 82 PHE A O 1
ATOM 657 N N . THR A 1 83 ? 9.523 24.578 24.828 1.00 17.17 83 THR A N 1
ATOM 658 C CA . THR A 1 83 ? 9.358 24.977 23.425 1.00 20.12 83 THR A CA 1
ATOM 659 C C . THR A 1 83 ? 8.485 24.001 22.685 1.00 20.33 83 THR A C 1
ATOM 660 O O . THR A 1 83 ? 7.917 24.381 21.630 1.00 23.83 83 THR A O 1
ATOM 664 N N . GLY A 1 84 ? 8.453 22.723 23.121 1.00 21.03 84 GLY A N 1
ATOM 665 C CA . GLY A 1 84 ? 7.674 21.668 22.429 1.00 21.64 84 GLY A CA 1
ATOM 666 C C . GLY A 1 84 ? 8.484 20.759 21.513 1.00 24.48 84 GLY A C 1
ATOM 667 O O . GLY A 1 84 ? 7.904 19.819 20.952 1.00 25.18 84 GLY A O 1
ATOM 668 N N . SER A 1 85 ? 9.823 20.997 21.403 1.00 23.73 85 SER A N 1
ATOM 669 C CA . SER A 1 85 ? 10.751 20.179 20.573 1.00 23.91 85 SER A CA 1
ATOM 670 C C . SER A 1 85 ? 11.666 19.371 21.481 1.00 22.02 85 SER A C 1
ATOM 671 O O . SER A 1 85 ? 11.968 19.813 22.602 1.00 20.24 85 SER A O 1
ATOM 674 N N . PRO A 1 86 ? 12.031 18.154 21.068 1.00 22.91 86 PRO A N 1
ATOM 675 C CA . PRO A 1 86 ? 13.013 17.398 21.843 1.00 23.41 86 PRO A CA 1
ATOM 676 C C . PRO A 1 86 ? 14.262 18.248 22.122 1.00 21.26 86 PRO A C 1
ATOM 677 O O . PRO A 1 86 ? 14.709 19.006 21.289 1.00 21.47 86 PRO A O 1
ATOM 681 N N . GLY A 1 87 ? 14.760 18.176 23.340 1.00 18.52 87 GLY A N 1
ATOM 682 C CA . GLY A 1 87 ? 15.895 18.943 23.789 1.00 16.39 87 GLY A CA 1
ATOM 683 C C . GLY A 1 87 ? 15.459 20.025 24.773 1.00 16.04 87 GLY A C 1
ATOM 684 O O . GLY A 1 87 ? 16.335 20.731 25.282 1.00 16.92 87 GLY A O 1
ATOM 685 N N . ASP A 1 88 ? 14.142 20.119 25.121 1.00 15.90 88 ASP A N 1
ATOM 686 C CA . ASP A 1 88 ? 13.696 21.138 26.100 1.00 15.34 88 ASP A CA 1
ATOM 687 C C . ASP A 1 88 ? 14.252 20.854 27.476 1.00 13.79 88 ASP A C 1
ATOM 688 O O . ASP A 1 88 ? 14.384 21.824 28.257 1.00 16.78 88 ASP A O 1
ATOM 693 N N . GLY A 1 89 ? 14.624 19.640 27.833 1.00 14.96 89 GLY A N 1
ATOM 694 C CA . GLY A 1 89 ? 15.330 19.417 29.107 1.00 14.84 89 GLY A CA 1
ATOM 695 C C . GLY A 1 89 ? 14.500 18.653 30.150 1.00 14.11 89 GLY A C 1
ATOM 696 O O . GLY A 1 89 ? 13.352 18.175 29.886 1.00 13.84 89 GLY A O 1
ATOM 697 N N . LYS A 1 90 ? 15.114 18.482 31.305 1.00 14.02 90 LYS A N 1
ATOM 698 C CA . LYS A 1 90 ? 14.502 17.675 32.322 1.00 13.09 90 LYS A CA 1
ATOM 699 C C . LYS A 1 90 ? 14.786 18.440 33.625 1.00 11.09 90 LYS A C 1
ATOM 700 O O . LYS A 1 90 ? 15.710 19.277 33.722 1.00 12.74 90 LYS A O 1
ATOM 706 N N . ILE A 1 91 ? 13.993 18.172 34.663 1.00 11.57 91 ILE A N 1
ATOM 707 C CA . ILE A 1 91 ? 14.165 18.742 35.980 1.00 10.86 91 ILE A CA 1
ATOM 708 C C . ILE A 1 91 ? 14.325 17.547 36.926 1.00 10.88 91 ILE A C 1
ATOM 709 O O . ILE A 1 91 ? 13.502 16.629 36.885 1.00 13.10 91 ILE A O 1
ATOM 714 N N . PHE A 1 92 ? 15.344 17.549 37.774 1.00 11.09 92 PHE A N 1
ATOM 715 C CA . PHE A 1 92 ? 15.580 16.506 38.773 1.00 11.04 92 PHE A CA 1
ATOM 716 C C . PHE A 1 92 ? 15.361 17.097 40.154 1.00 10.79 92 PHE A C 1
ATOM 717 O O . PHE A 1 92 ? 15.880 18.203 40.431 1.00 13.92 92 PHE A O 1
ATOM 725 N N . ILE A 1 93 ? 14.643 16.375 41.015 1.00 12.06 93 ILE A N 1
ATOM 726 C C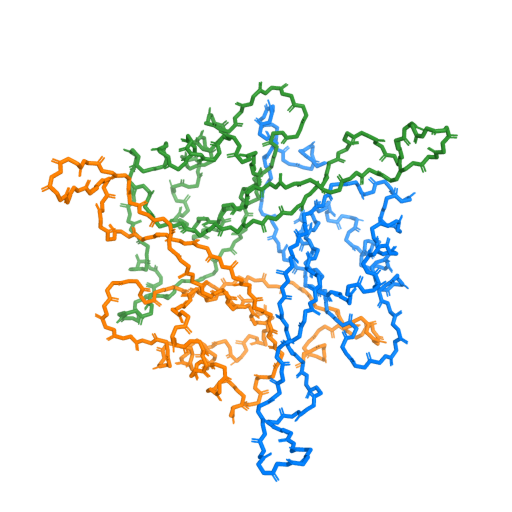A . ILE A 1 93 ? 14.370 16.852 42.371 1.00 11.43 93 ILE A CA 1
ATOM 727 C C . ILE A 1 93 ? 15.236 15.969 43.282 1.00 12.26 93 ILE A C 1
ATOM 728 O O . ILE A 1 93 ? 15.016 14.725 43.313 1.00 13.60 93 ILE A O 1
ATOM 733 N N . ILE A 1 94 ? 16.165 16.572 43.986 1.00 11.72 94 ILE A N 1
ATOM 734 C CA . ILE A 1 94 ? 17.173 15.852 44.741 1.00 11.64 94 ILE A CA 1
ATOM 735 C C . ILE A 1 94 ? 17.024 16.242 46.246 1.00 11.64 94 ILE A C 1
ATOM 736 O O . ILE A 1 94 ? 16.943 17.449 46.564 1.00 13.05 94 ILE A O 1
ATOM 741 N N . PRO A 1 95 ? 16.941 15.299 47.207 1.00 12.94 95 PRO A N 1
ATOM 742 C CA . PRO A 1 95 ? 16.810 15.709 48.595 1.00 13.43 95 PRO A CA 1
ATOM 743 C C . PRO A 1 95 ? 18.051 16.430 49.129 1.00 13.57 95 PRO A C 1
ATOM 744 O O . PRO A 1 95 ? 19.201 16.141 48.700 1.00 14.23 95 PRO A O 1
ATOM 748 N N . VAL A 1 96 ? 17.823 17.440 49.973 1.00 14.66 96 VAL A N 1
ATOM 749 C CA . VAL A 1 96 ? 18.912 18.128 50.648 1.00 15.19 96 VAL A CA 1
ATOM 750 C C . VAL A 1 96 ? 18.664 17.916 52.134 1.00 16.12 96 VAL A C 1
ATOM 751 O O . VAL A 1 96 ? 17.538 18.224 52.621 1.00 19.49 96 VAL A O 1
ATOM 755 N N . GLU A 1 97 ? 19.677 17.480 52.895 1.00 15.40 97 GLU A N 1
ATOM 756 C CA . GLU A 1 97 ? 19.471 17.210 54.309 1.00 17.53 97 GLU A CA 1
ATOM 757 C C . GLU A 1 97 ? 19.644 18.409 55.166 1.00 18.45 97 GLU A C 1
ATOM 758 O O . GLU A 1 97 ? 18.981 18.520 56.182 1.00 21.05 97 GLU A O 1
ATOM 764 N N . ASP A 1 98 ? 20.497 19.349 54.738 1.00 16.87 98 ASP A N 1
ATOM 765 C CA . ASP A 1 98 ? 20.652 20.626 55.405 1.00 18.82 98 ASP A CA 1
ATOM 766 C C . ASP A 1 98 ? 21.348 21.629 54.549 1.00 16.10 98 ASP A C 1
ATOM 767 O O . ASP A 1 98 ? 21.913 21.285 53.524 1.00 15.21 98 ASP A O 1
ATOM 772 N N . VAL A 1 99 ? 21.153 22.882 54.943 1.00 16.70 99 VAL A N 1
ATOM 773 C CA . VAL A 1 99 ? 21.732 24.005 54.239 1.00 15.47 99 VAL A CA 1
ATOM 774 C C . VAL A 1 99 ? 22.391 24.891 55.248 1.00 15.59 99 VAL A C 1
ATOM 775 O O . VAL A 1 99 ? 21.873 25.008 56.359 1.00 18.62 99 VAL A O 1
ATOM 779 N N . VAL A 1 100 ? 23.533 25.464 54.943 1.00 14.50 100 VAL A N 1
ATOM 780 C CA . VAL A 1 100 ? 24.165 26.387 55.869 1.00 14.63 100 VAL A CA 1
ATOM 781 C C . VAL A 1 100 ? 24.428 27.697 55.091 1.00 14.46 100 VAL A C 1
ATOM 782 O O . VAL A 1 100 ? 25.015 27.643 54.010 1.00 15.29 100 VAL A O 1
ATOM 786 N N . ARG A 1 101 ? 24.117 28.832 55.713 1.00 16.34 101 ARG A N 1
ATOM 787 C CA . ARG A 1 101 ? 24.394 30.189 55.144 1.00 16.60 101 ARG A CA 1
ATOM 788 C C . ARG A 1 101 ? 25.817 30.491 55.645 1.00 15.77 101 ARG A C 1
ATOM 789 O O . ARG A 1 101 ? 26.020 30.592 56.875 1.00 18.19 101 ARG A O 1
ATOM 797 N N . ILE A 1 102 ? 26.805 30.682 54.770 1.00 14.34 102 ILE A N 1
ATOM 798 C CA . ILE A 1 102 ? 28.177 30.898 55.235 1.00 15.38 102 ILE A CA 1
ATOM 799 C C . ILE A 1 102 ? 28.340 32.171 56.073 1.00 17.08 102 ILE A C 1
ATOM 800 O O . ILE A 1 102 ? 29.150 32.196 57.010 1.00 19.21 102 ILE A O 1
ATOM 805 N N . ARG A 1 103 ? 27.621 33.227 55.680 1.00 17.21 103 ARG A N 1
ATOM 806 C CA . ARG A 1 103 ? 27.800 34.526 56.316 1.00 19.08 103 ARG A CA 1
ATOM 807 C C . ARG A 1 103 ? 27.440 34.485 57.805 1.00 20.07 103 ARG A C 1
ATOM 808 O O . ARG A 1 103 ? 28.102 35.149 58.632 1.00 21.91 103 ARG A O 1
ATOM 816 N N . THR A 1 104 ? 26.438 33.708 58.162 1.00 20.48 104 THR A N 1
ATOM 817 C CA . THR A 1 104 ? 25.918 33.769 59.537 1.00 21.32 104 THR A CA 1
ATOM 818 C C . THR A 1 104 ? 25.939 32.398 60.265 1.00 21.10 104 THR A C 1
ATOM 819 O O . THR A 1 104 ? 25.738 32.362 61.477 1.00 23.29 104 THR A O 1
ATOM 823 N N . GLY A 1 105 ? 26.135 31.304 59.528 1.00 19.55 105 GLY A N 1
ATOM 824 C CA . GLY A 1 105 ? 26.067 29.952 60.101 1.00 18.64 105 GLY A CA 1
ATOM 825 C C . GLY A 1 105 ? 24.653 29.411 60.186 1.00 18.27 105 GLY A C 1
ATOM 826 O O . GLY A 1 105 ? 24.414 28.299 60.669 1.00 19.67 105 GLY A O 1
ATOM 827 N N . GLU A 1 106 ? 23.668 30.228 59.832 1.00 18.20 106 GLU A N 1
ATOM 828 C CA . GLU A 1 106 ? 22.248 29.785 60.004 1.00 17.48 106 GLU A CA 1
ATOM 829 C C . GLU A 1 106 ? 21.969 28.581 59.120 1.00 17.05 106 GLU A C 1
ATOM 830 O O . GLU A 1 106 ? 22.463 28.482 57.950 1.00 19.66 106 GLU A O 1
ATOM 836 N N . ARG A 1 107 ? 21.236 27.636 59.674 1.00 18.23 107 ARG A N 1
ATOM 837 C CA . ARG A 1 107 ? 20.773 26.457 58.984 1.00 19.22 107 ARG A CA 1
ATOM 838 C C . ARG A 1 107 ? 19.257 26.407 58.772 1.00 22.12 107 ARG A C 1
ATOM 839 O O . ARG A 1 107 ? 18.537 27.240 59.303 1.00 23.02 107 ARG A O 1
ATOM 847 N N . GLY A 1 108 ? 18.825 25.367 58.046 1.00 24.15 108 GLY A N 1
ATOM 848 C CA . GLY A 1 108 ? 17.399 25.034 57.903 1.00 26.16 108 GLY A CA 1
ATOM 849 C C . GLY A 1 108 ? 16.711 25.929 56.912 1.00 26.80 108 GLY A C 1
ATOM 850 O O . GLY A 1 108 ? 17.331 26.715 56.221 1.00 27.05 108 GLY A O 1
ATOM 851 N N . ASP A 1 109 ? 15.406 25.856 56.841 1.00 28.14 109 ASP A N 1
ATOM 852 C CA . ASP A 1 109 ? 14.685 26.671 55.854 1.00 31.60 109 ASP A CA 1
ATOM 853 C C . ASP A 1 109 ? 15.017 28.132 55.987 1.00 32.73 109 ASP A C 1
ATOM 854 O O . ASP A 1 109 ? 15.000 28.841 54.982 1.00 33.83 109 ASP A O 1
ATOM 859 N N . ASP A 1 110 ? 15.347 28.544 57.232 1.00 35.89 110 ASP A N 1
ATOM 860 C CA . ASP A 1 110 ? 15.967 29.889 57.522 1.00 37.28 110 ASP A CA 1
ATOM 861 C C . ASP A 1 110 ? 17.178 30.306 56.677 1.00 37.18 110 ASP A C 1
ATOM 862 O O . ASP A 1 110 ? 17.378 31.514 56.358 1.00 37.88 110 ASP A O 1
ATOM 867 N N . SER A 1 111 ? 18.030 29.340 56.360 1.00 35.06 111 SER A N 1
ATOM 868 C CA . SER A 1 111 ? 19.160 29.667 55.611 1.00 34.64 111 SER A CA 1
ATOM 869 C C . SER A 1 111 ? 18.753 30.032 54.147 1.00 34.27 111 SER A C 1
ATOM 870 O O . SER A 1 111 ? 19.591 30.463 53.357 1.00 37.54 111 SER A O 1
ATOM 873 N N . LEU A 1 112 ? 17.514 29.830 53.740 1.00 32.28 112 LEU A N 1
ATOM 874 C CA . LEU A 1 112 ? 17.229 29.977 52.279 1.00 33.48 112 LEU A CA 1
ATOM 875 C C . LEU A 1 112 ? 16.891 31.354 51.731 1.00 36.54 112 LEU A C 1
ATOM 876 O O . LEU A 1 112 ? 15.717 31.789 51.829 1.00 38.25 112 LEU A O 1
ATOM 881 N N A MET B 1 1 ? 14.582 6.165 41.151 0.50 17.65 1 MET B N 1
ATOM 882 N N B MET B 1 1 ? 14.507 6.298 41.044 0.50 19.63 1 MET B N 1
ATOM 883 C CA A MET B 1 1 ? 15.577 6.722 40.172 0.50 16.09 1 MET B CA 1
ATOM 884 C CA B MET B 1 1 ? 15.551 6.867 40.120 0.50 18.49 1 MET B CA 1
ATOM 885 C C A MET B 1 1 ? 16.734 7.257 40.938 0.50 15.79 1 MET B C 1
ATOM 886 C C B MET B 1 1 ? 16.731 7.290 40.928 0.50 17.04 1 MET B C 1
ATOM 887 O O A MET B 1 1 ? 16.574 7.693 42.093 0.50 15.54 1 MET B O 1
ATOM 888 O O B MET B 1 1 ? 16.581 7.698 42.093 0.50 16.63 1 MET B O 1
ATOM 897 N N . LYS B 1 2 ? 17.899 7.234 40.302 1.00 13.64 2 LYS B N 1
ATOM 898 C CA . LYS B 1 2 ? 19.118 7.748 40.936 1.00 12.77 2 LYS B CA 1
ATOM 899 C C . LYS B 1 2 ? 19.909 8.574 39.983 1.00 12.30 2 LYS B C 1
ATOM 900 O O . LYS B 1 2 ? 19.869 8.347 38.760 1.00 12.95 2 LYS B O 1
ATOM 906 N N . LYS B 1 3 ? 20.634 9.532 40.533 1.00 11.92 3 LYS B N 1
ATOM 907 C CA . LYS B 1 3 ? 21.573 10.284 39.724 1.00 11.33 3 LYS B CA 1
ATOM 908 C C . LYS B 1 3 ? 22.934 9.667 39.913 1.00 10.32 3 LYS B C 1
ATOM 909 O O . LYS B 1 3 ? 23.427 9.533 41.049 1.00 12.98 3 LYS B O 1
ATOM 915 N N . ILE B 1 4 ? 23.536 9.294 38.808 1.00 11.39 4 ILE B N 1
ATOM 916 C CA A ILE B 1 4 ? 24.918 8.786 38.833 0.50 10.59 4 ILE B CA 1
ATOM 917 C CA B ILE B 1 4 ? 24.920 8.789 38.816 0.50 11.49 4 ILE B CA 1
ATOM 918 C C . ILE B 1 4 ? 25.825 9.935 38.414 1.00 10.85 4 ILE B C 1
ATOM 919 O O . ILE B 1 4 ? 25.708 10.476 37.312 1.00 13.03 4 ILE B O 1
ATOM 928 N N . GLU B 1 5 ? 26.764 10.303 39.285 1.00 11.22 5 GLU B N 1
ATOM 929 C CA . GLU B 1 5 ? 27.664 11.410 38.996 1.00 10.36 5 GLU B CA 1
ATOM 930 C C . GLU B 1 5 ? 29.060 10.790 38.964 1.00 10.35 5 GLU B C 1
ATOM 931 O O . GLU B 1 5 ? 29.517 10.271 40.008 1.00 15.00 5 GLU B O 1
ATOM 937 N N . ALA B 1 6 ? 29.729 10.801 37.844 1.00 10.02 6 ALA B N 1
ATOM 938 C CA . ALA B 1 6 ? 31.041 10.145 37.735 1.00 11.24 6 ALA B CA 1
ATOM 939 C C . ALA B 1 6 ? 32.042 11.228 37.358 1.00 10.62 6 ALA B C 1
ATOM 940 O O . ALA B 1 6 ? 31.774 12.052 36.414 1.00 11.88 6 ALA B O 1
ATOM 942 N N . ILE B 1 7 ? 33.202 11.239 37.982 1.00 11.16 7 ILE B N 1
ATOM 943 C CA . ILE B 1 7 ? 34.261 12.154 37.600 1.00 10.63 7 ILE B CA 1
ATOM 944 C C . ILE B 1 7 ? 35.323 11.288 36.888 1.00 10.96 7 ILE B C 1
ATOM 945 O O . ILE B 1 7 ? 35.852 10.322 37.563 1.00 13.23 7 ILE B O 1
ATOM 950 N N . VAL B 1 8 ? 35.569 11.522 35.607 1.00 10.90 8 VAL B N 1
ATOM 951 C CA . VAL B 1 8 ? 36.446 10.622 34.833 1.00 11.67 8 VAL B CA 1
ATOM 952 C C . VAL B 1 8 ? 37.502 11.402 34.106 1.00 10.83 8 VAL B C 1
ATOM 953 O O . VAL B 1 8 ? 37.388 12.652 33.986 1.00 11.90 8 VAL B O 1
ATOM 957 N N . ARG B 1 9 ? 38.527 10.727 33.628 1.00 10.83 9 ARG B N 1
ATOM 958 C CA . ARG B 1 9 ? 39.570 11.425 32.842 1.00 12.05 9 ARG B CA 1
ATOM 959 C C . ARG B 1 9 ? 39.005 11.856 31.500 1.00 11.80 9 ARG B C 1
ATOM 960 O O . ARG B 1 9 ? 38.242 11.128 30.839 1.00 12.46 9 ARG B O 1
ATOM 968 N N . ALA B 1 10 ? 39.415 13.042 30.994 1.00 12.57 10 ALA B N 1
ATOM 969 C CA . ALA B 1 10 ? 38.936 13.508 29.716 1.00 12.87 10 ALA B CA 1
ATOM 970 C C . ALA B 1 10 ? 39.300 12.551 28.596 1.00 14.41 10 ALA B C 1
ATOM 971 O O . ALA B 1 10 ? 38.488 12.350 27.686 1.00 14.55 10 ALA B O 1
ATOM 973 N N . GLU B 1 11 ? 40.463 11.902 28.701 1.00 15.06 11 GLU B N 1
ATOM 974 C CA . GLU B 1 11 ? 40.875 10.951 27.657 1.00 15.55 11 GLU B CA 1
ATOM 975 C C . GLU B 1 11 ? 39.959 9.745 27.584 1.00 14.74 11 GLU B C 1
ATOM 976 O O . GLU B 1 11 ? 39.898 9.118 26.510 1.00 16.42 11 GLU B O 1
ATOM 982 N N . LYS B 1 12 ? 39.306 9.441 28.708 1.00 13.70 12 LYS B N 1
ATOM 983 C CA . LYS B 1 12 ? 38.460 8.187 28.786 1.00 13.14 12 LYS B CA 1
ATOM 984 C C . LYS B 1 12 ? 37.021 8.506 28.509 1.00 14.00 12 LYS B C 1
ATOM 985 O O . LYS B 1 12 ? 36.249 7.603 28.197 1.00 14.67 12 LYS B O 1
ATOM 991 N N . PHE B 1 13 ? 36.644 9.785 28.599 1.00 13.68 13 PHE B N 1
ATOM 992 C CA . PHE B 1 13 ? 35.226 10.109 28.502 1.00 13.47 13 PHE B CA 1
ATOM 993 C C . PHE B 1 13 ? 34.589 9.621 27.151 1.00 14.84 13 PHE B C 1
ATOM 994 O O . PHE B 1 13 ? 33.500 9.088 27.150 1.00 14.98 13 PHE B O 1
ATOM 1002 N N . PRO B 1 14 ? 35.284 9.747 25.993 1.00 15.53 14 PRO B N 1
ATOM 1003 C CA . PRO B 1 14 ? 34.655 9.250 24.694 1.00 14.71 14 PRO B CA 1
ATOM 1004 C C . PRO B 1 14 ? 34.291 7.787 24.787 1.00 15.15 14 PRO B C 1
ATOM 1005 O O . PRO B 1 14 ? 33.254 7.396 24.289 1.00 15.33 14 PRO B O 1
ATOM 1009 N N . GLU B 1 15 ? 35.130 7.019 25.476 1.00 14.56 15 GLU B N 1
ATOM 1010 C CA . GLU B 1 15 ? 34.901 5.558 25.606 1.00 15.61 15 GLU B CA 1
ATOM 1011 C C . GLU B 1 15 ? 33.718 5.311 26.550 1.00 14.50 15 GLU B C 1
ATOM 1012 O O . GLU B 1 15 ? 32.859 4.420 26.325 1.00 16.39 15 GLU B O 1
ATOM 1018 N N . VAL B 1 16 ? 33.629 6.138 27.592 1.00 13.41 16 VAL B N 1
ATOM 1019 C CA . VAL B 1 16 ? 32.480 6.003 28.515 1.00 13.12 16 VAL B CA 1
ATOM 1020 C C . VAL B 1 16 ? 31.151 6.357 27.787 1.00 14.29 16 VAL B C 1
ATOM 1021 O O . VAL B 1 16 ? 30.153 5.616 27.872 1.00 14.71 16 VAL B O 1
ATOM 1025 N N . LYS B 1 17 ? 31.143 7.456 27.024 1.00 12.96 17 LYS B N 1
ATOM 1026 C CA . LYS B 1 17 ? 29.963 7.840 26.258 1.00 13.71 17 LYS B CA 1
ATOM 1027 C C . LYS B 1 17 ? 29.525 6.741 25.294 1.00 15.30 17 LYS B C 1
ATOM 1028 O O . LYS B 1 17 ? 28.329 6.410 25.223 1.00 16.22 17 LYS B O 1
ATOM 1034 N N . ALA B 1 18 ? 30.478 6.215 24.536 1.00 15.01 18 ALA B N 1
ATOM 1035 C CA . ALA B 1 18 ? 30.157 5.179 23.560 1.00 15.75 18 ALA B CA 1
ATOM 1036 C C . ALA B 1 18 ? 29.642 3.909 24.278 1.00 16.66 18 ALA B C 1
ATOM 1037 O O . ALA B 1 18 ? 28.718 3.266 23.784 1.00 16.93 18 ALA B O 1
ATOM 1039 N N . ALA B 1 19 ? 30.215 3.554 25.422 1.00 16.20 19 ALA B N 1
ATOM 1040 C CA . ALA B 1 19 ? 29.737 2.347 26.163 1.00 16.25 19 ALA B CA 1
ATOM 1041 C C . ALA B 1 19 ? 28.344 2.489 26.674 1.00 15.27 19 ALA B C 1
ATOM 1042 O O . ALA B 1 19 ? 27.528 1.547 26.589 1.00 16.93 19 ALA B O 1
ATOM 1044 N N . LEU B 1 20 ? 27.993 3.707 27.107 1.00 13.35 20 LEU B N 1
ATOM 1045 C CA . LEU B 1 20 ? 26.623 3.968 27.488 1.00 13.93 20 LEU B CA 1
ATOM 1046 C C . LEU B 1 20 ? 25.658 3.967 26.309 1.00 16.21 20 LEU B C 1
ATOM 1047 O O . LEU B 1 20 ? 24.585 3.335 26.417 1.00 16.04 20 LEU B O 1
ATOM 1052 N N . GLU B 1 21 ? 26.037 4.601 25.195 1.00 16.81 21 GLU B N 1
ATOM 1053 C CA . GLU B 1 21 ? 25.136 4.673 24.034 1.00 16.85 21 GLU B CA 1
ATOM 1054 C C . GLU B 1 21 ? 24.861 3.322 23.427 1.00 18.39 21 GLU B C 1
ATOM 1055 O O . GLU B 1 21 ? 23.713 3.016 23.005 1.00 18.74 21 GLU B O 1
ATOM 1061 N N . GLU B 1 22 ? 25.849 2.450 23.471 1.00 20.21 22 GLU B N 1
ATOM 1062 C CA . GLU B 1 22 ? 25.689 1.095 22.956 1.00 21.99 22 GLU B CA 1
ATOM 1063 C C . GLU B 1 22 ? 24.604 0.340 23.694 1.00 21.10 22 GLU B C 1
ATOM 1064 O O . GLU B 1 22 ? 24.011 -0.613 23.105 1.00 23.74 22 GLU B O 1
ATOM 1070 N N . ARG B 1 23 ? 24.410 0.679 24.964 1.00 20.20 23 ARG B N 1
ATOM 1071 C CA . ARG B 1 23 ? 23.391 0.015 25.769 1.00 18.35 23 ARG B CA 1
ATOM 1072 C C . ARG B 1 23 ? 22.098 0.878 25.935 1.00 19.64 23 ARG B C 1
ATOM 1073 O O . ARG B 1 23 ? 21.245 0.543 26.794 1.00 21.49 23 ARG B O 1
ATOM 1081 N N . GLY B 1 24 ? 21.948 1.906 25.053 1.00 18.40 24 GLY B N 1
ATOM 1082 C CA . GLY B 1 24 ? 20.719 2.661 25.010 1.00 18.00 24 GLY B CA 1
ATOM 1083 C C . GLY B 1 24 ? 20.572 3.746 26.054 1.00 18.10 24 GLY B C 1
ATOM 1084 O O . GLY B 1 24 ? 19.477 4.325 26.210 1.00 20.72 24 GLY B O 1
ATOM 1085 N N . PHE B 1 25 ? 21.674 4.058 26.734 1.00 15.88 25 PHE B N 1
ATOM 1086 C CA . PHE B 1 25 ? 21.655 5.178 27.723 1.00 15.55 25 PHE B CA 1
ATOM 1087 C C . PHE B 1 25 ? 22.084 6.425 26.970 1.00 18.29 25 PHE B C 1
ATOM 1088 O O . PHE B 1 25 ? 23.256 6.727 26.911 1.00 20.28 25 PHE B O 1
ATOM 1096 N N . TYR B 1 26 ? 21.115 7.148 26.458 1.00 17.46 26 TYR B N 1
ATOM 1097 C CA . TYR B 1 26 ? 21.394 8.322 25.615 1.00 17.47 26 TYR B CA 1
ATOM 1098 C C . TYR B 1 26 ? 21.440 9.643 26.385 1.00 18.29 26 TYR B C 1
ATOM 1099 O O . TYR B 1 26 ? 22.339 10.419 26.147 1.00 21.45 26 TYR B O 1
ATOM 1108 N N . GLY B 1 27 ? 20.588 9.827 27.356 1.00 17.03 27 GLY B N 1
ATOM 1109 C CA . GLY B 1 27 ? 20.484 11.085 28.086 1.00 15.01 27 GLY B CA 1
ATOM 1110 C C . GLY B 1 27 ? 21.663 11.173 29.036 1.00 13.91 27 GLY B C 1
ATOM 1111 O O . GLY B 1 27 ? 21.862 10.273 29.875 1.00 15.68 27 GLY B O 1
ATOM 1112 N N . MET B 1 28 ? 22.375 12.319 28.975 1.00 10.76 28 MET B N 1
ATOM 1113 C CA . MET B 1 28 ? 23.522 12.538 29.860 1.00 11.47 28 MET B CA 1
ATOM 1114 C C . MET B 1 28 ? 23.861 13.999 29.807 1.00 10.72 28 MET B C 1
ATOM 1115 O O . MET B 1 28 ? 23.665 14.662 28.782 1.00 10.76 28 MET B O 1
ATOM 1120 N N . THR B 1 29 ? 24.350 14.496 30.957 1.00 10.49 29 THR B N 1
ATOM 1121 C CA . THR B 1 29 ? 24.822 15.910 31.054 1.00 10.56 29 THR B CA 1
ATOM 1122 C C . THR B 1 29 ? 26.278 15.882 31.474 1.00 9.32 29 THR B C 1
ATOM 1123 O O . THR B 1 29 ? 26.626 15.162 32.439 1.00 12.20 29 THR B O 1
ATOM 1127 N N . VAL B 1 30 ? 27.074 16.662 30.807 1.00 10.50 30 VAL B N 1
ATOM 1128 C CA . VAL B 1 30 ? 28.536 16.661 31.027 1.00 10.23 30 VAL B CA 1
ATOM 1129 C C . VAL B 1 30 ? 29.063 18.076 31.336 1.00 9.42 30 VAL B C 1
ATOM 1130 O O . VAL B 1 30 ? 28.624 19.029 30.722 1.00 11.66 30 VAL B O 1
ATOM 1134 N N . THR B 1 31 ? 29.907 18.144 32.354 1.00 11.24 31 THR B N 1
ATOM 1135 C CA . THR B 1 31 ? 30.498 19.391 32.754 1.00 11.70 31 THR B CA 1
ATOM 1136 C C . THR B 1 31 ? 32.004 19.279 32.748 1.00 11.03 31 THR B C 1
ATOM 1137 O O . THR B 1 31 ? 32.576 18.298 33.237 1.00 11.74 31 THR B O 1
ATOM 1141 N N . ASP B 1 32 ? 32.692 20.354 32.362 1.00 11.80 32 ASP B N 1
ATOM 1142 C CA . ASP B 1 32 ? 34.150 20.380 32.565 1.00 13.20 32 ASP B CA 1
ATOM 1143 C C . ASP B 1 32 ? 34.441 20.842 33.999 1.00 11.46 32 ASP B C 1
ATOM 1144 O O . ASP B 1 32 ? 33.893 21.887 34.439 1.00 14.29 32 ASP B O 1
ATOM 1149 N N . VAL B 1 33 ? 35.245 20.087 34.749 1.00 9.99 33 VAL B N 1
ATOM 1150 C CA . VAL B 1 33 ? 35.482 20.374 36.161 1.00 10.50 33 VAL B CA 1
ATOM 1151 C C . VAL B 1 33 ? 36.964 20.294 36.349 1.00 9.24 33 VAL B C 1
ATOM 1152 O O . VAL B 1 33 ? 37.731 19.949 35.436 1.00 10.47 33 VAL B O 1
ATOM 1156 N N . LYS B 1 34 ? 37.423 20.613 37.554 1.00 11.46 34 LYS B N 1
ATOM 1157 C CA . LYS B 1 34 ? 38.830 20.341 37.924 1.00 11.76 34 LYS B CA 1
ATOM 1158 C C . LYS B 1 34 ? 38.793 19.630 39.240 1.00 12.32 34 LYS B C 1
ATOM 1159 O O . LYS B 1 34 ? 37.808 19.743 40.011 1.00 15.15 34 LYS B O 1
ATOM 1165 N N . GLY B 1 35 ? 39.825 18.862 39.539 1.00 10.28 35 GLY B N 1
ATOM 1166 C CA . GLY B 1 35 ? 39.807 18.120 40.804 1.00 11.95 35 GLY B CA 1
ATOM 1167 C C . GLY B 1 35 ? 41.178 17.722 41.221 1.00 11.96 35 GLY B C 1
ATOM 1168 O O . GLY B 1 35 ? 42.148 17.781 40.448 1.00 12.79 35 GLY B O 1
ATOM 1169 N N . ARG B 1 36 ? 41.266 17.315 42.484 1.00 13.41 36 ARG B N 1
ATOM 1170 C CA . ARG B 1 36 ? 42.448 16.608 42.923 1.00 13.02 36 ARG B CA 1
ATOM 1171 C C . ARG B 1 36 ? 41.987 15.419 43.734 1.00 13.71 36 ARG B C 1
ATOM 1172 O O . ARG B 1 36 ? 40.797 15.355 44.186 1.00 13.12 36 ARG B O 1
ATOM 1180 N N . GLY B 1 37 ? 42.920 14.516 44.001 1.00 15.09 37 GLY B N 1
ATOM 1181 C CA . GLY B 1 37 ? 42.656 13.356 44.824 1.00 16.36 37 GLY B CA 1
ATOM 1182 C C . GLY B 1 37 ? 43.738 13.255 45.852 1.00 16.66 37 GLY B C 1
ATOM 1183 O O . GLY B 1 37 ? 44.456 14.222 46.094 1.00 18.26 37 GLY B O 1
ATOM 1184 N N . GLN B 1 38 ? 43.916 12.043 46.387 1.00 17.21 38 GLN B N 1
ATOM 1185 C CA . GLN B 1 38 ? 44.980 11.868 47.418 1.00 19.67 38 GLN B CA 1
ATOM 1186 C C . GLN B 1 38 ? 46.365 12.072 46.839 1.00 21.11 38 GLN B C 1
ATOM 1187 O O . GLN B 1 38 ? 47.306 12.498 47.582 1.00 22.15 38 GLN B O 1
ATOM 1193 N N . GLN B 1 39 ? 46.560 11.714 45.575 1.00 19.79 39 GLN B N 1
ATOM 1194 C CA . GLN B 1 39 ? 47.942 11.758 44.991 1.00 20.67 39 GLN B CA 1
ATOM 1195 C C . GLN B 1 39 ? 48.566 13.136 45.181 1.00 22.58 39 GLN B C 1
ATOM 1196 O O . GLN B 1 39 ? 47.953 14.173 44.777 1.00 22.61 39 GLN B O 1
ATOM 1202 N N . GLY B 1 40 ? 49.769 13.193 45.770 1.00 23.07 40 GLY B N 1
ATOM 1203 C CA . GLY B 1 40 ? 50.366 14.490 45.959 1.00 25.27 40 GLY B CA 1
ATOM 1204 C C . GLY B 1 40 ? 50.380 14.847 47.436 1.00 25.80 40 GLY B C 1
ATOM 1205 O O . GLY B 1 40 ? 51.252 15.580 47.857 1.00 27.80 40 GLY B O 1
ATOM 1206 N N . GLY B 1 41 ? 49.424 14.378 48.221 1.00 25.29 41 GLY B N 1
ATOM 1207 C CA . GLY B 1 41 ? 49.382 14.744 49.612 1.00 26.95 41 GLY B CA 1
ATOM 1208 C C . GLY B 1 41 ? 49.183 16.236 49.800 1.00 27.80 41 GLY B C 1
ATOM 1209 O O . GLY B 1 41 ? 48.418 16.871 49.104 1.00 23.88 41 GLY B O 1
ATOM 1210 N N . MET B 1 42 ? 49.908 16.780 50.748 1.00 29.82 42 MET B N 1
ATOM 1211 C CA . MET B 1 42 ? 49.767 18.187 51.067 1.00 32.30 42 MET B CA 1
ATOM 1212 C C . MET B 1 42 ? 50.376 19.180 50.109 1.00 34.59 42 MET B C 1
ATOM 1213 O O . MET B 1 42 ? 49.857 20.302 49.964 1.00 35.44 42 MET B O 1
ATOM 1218 N N . GLN B 1 43 ? 51.482 18.803 49.484 1.00 37.26 43 GLN B N 1
ATOM 1219 C CA . GLN B 1 43 ? 52.221 19.721 48.646 1.00 40.88 43 GLN B CA 1
ATOM 1220 C C . GLN B 1 43 ? 53.100 18.931 47.767 1.00 42.01 43 GLN B C 1
ATOM 1221 O O . GLN B 1 43 ? 53.380 17.751 48.032 1.00 41.40 43 GLN B O 1
ATOM 1227 N N . ILE B 1 44 ? 53.546 19.558 46.703 1.00 45.44 44 ILE B N 1
ATOM 1228 C CA . ILE B 1 44 ? 54.559 18.907 45.920 1.00 49.09 44 ILE B CA 1
ATOM 1229 C C . ILE B 1 44 ? 55.780 19.807 45.827 1.00 51.26 44 ILE B C 1
ATOM 1230 O O . ILE B 1 44 ? 55.754 20.989 46.180 1.00 50.60 44 ILE B O 1
ATOM 1235 N N . GLN B 1 45 ? 56.882 19.204 45.439 1.00 54.21 45 GLN B N 1
ATOM 1236 C CA . GLN B 1 45 ? 58.031 20.005 44.972 1.00 56.75 45 GLN B CA 1
ATOM 1237 C C . GLN B 1 45 ? 58.711 19.289 43.835 1.00 57.79 45 GLN B C 1
ATOM 1238 O O . GLN B 1 45 ? 58.748 18.049 43.789 1.00 58.99 45 GLN B O 1
ATOM 1244 N N . PHE B 1 46 ? 59.201 20.124 42.918 1.00 59.45 46 PHE B N 1
ATOM 1245 C CA . PHE B 1 46 ? 59.769 19.804 41.608 1.00 60.60 46 PHE B CA 1
ATOM 1246 C C . PHE B 1 46 ? 60.771 20.985 41.365 1.00 61.58 46 PHE B C 1
ATOM 1247 O O . PHE B 1 46 ? 60.640 22.056 41.998 1.00 62.30 46 PHE B O 1
ATOM 1255 N N . ARG B 1 47 ? 61.727 20.867 40.451 1.00 62.58 47 ARG B N 1
ATOM 1256 C CA . ARG B 1 47 ? 62.779 21.907 40.448 1.00 63.61 47 ARG B CA 1
ATOM 1257 C C . ARG B 1 47 ? 63.523 21.719 41.814 1.00 64.57 47 ARG B C 1
ATOM 1258 O O . ARG B 1 47 ? 64.131 20.644 41.987 1.00 66.04 47 ARG B O 1
ATOM 1266 N N . GLY B 1 48 ? 63.462 22.627 42.815 1.00 64.22 48 GLY B N 1
ATOM 1267 C CA . GLY B 1 48 ? 62.567 23.775 42.995 1.00 63.27 48 GLY B CA 1
ATOM 1268 C C . GLY B 1 48 ? 62.502 24.134 44.486 1.00 62.76 48 GLY B C 1
ATOM 1269 O O . GLY B 1 48 ? 63.340 23.681 45.293 1.00 63.41 48 GLY B O 1
ATOM 1270 N N . ARG B 1 49 ? 61.466 24.845 44.908 1.00 61.88 49 ARG B N 1
ATOM 1271 C CA . ARG B 1 49 ? 60.260 25.000 44.138 1.00 59.55 49 ARG B CA 1
ATOM 1272 C C . ARG B 1 49 ? 59.134 24.079 44.671 1.00 57.80 49 ARG B C 1
ATOM 1273 O O . ARG B 1 49 ? 58.852 23.024 44.108 1.00 58.16 49 ARG B O 1
ATOM 1281 N N . THR B 1 50 ? 58.539 24.513 45.774 1.00 54.54 50 THR B N 1
ATOM 1282 C CA . THR B 1 50 ? 57.469 23.807 46.460 1.00 51.84 50 THR B CA 1
ATOM 1283 C C . THR B 1 50 ? 56.066 24.398 46.144 1.00 48.53 50 THR B C 1
ATOM 1284 O O . THR B 1 50 ? 55.867 25.618 46.292 1.00 48.44 50 THR B O 1
ATOM 1288 N N . MET B 1 51 ? 55.075 23.556 45.773 1.00 44.37 51 MET B N 1
ATOM 1289 C CA . MET B 1 51 ? 53.811 24.083 45.239 1.00 39.64 51 MET B CA 1
ATOM 1290 C C . MET B 1 51 ? 52.581 23.317 45.776 1.00 35.05 51 MET B C 1
ATOM 1291 O O . MET B 1 51 ? 52.690 22.213 46.302 1.00 32.92 51 MET B O 1
ATOM 1296 N N . GLU B 1 52 ? 51.406 23.909 45.643 1.00 31.21 52 GLU B N 1
ATOM 1297 C CA . GLU B 1 52 ? 50.169 23.186 46.030 1.00 28.19 52 GLU B CA 1
ATOM 1298 C C . GLU B 1 52 ? 49.968 22.075 45.018 1.00 25.38 52 GLU B C 1
ATOM 1299 O O . GLU B 1 52 ? 50.491 22.146 43.902 1.00 26.24 52 GLU B O 1
ATOM 1305 N N . VAL B 1 53 ? 49.199 21.066 45.394 1.00 21.70 53 VAL B N 1
ATOM 1306 C CA . VAL B 1 53 ? 48.755 20.076 44.452 1.00 19.94 53 VAL B CA 1
ATOM 1307 C C . VAL B 1 53 ? 47.726 20.725 43.548 1.00 20.17 53 VAL B C 1
ATOM 1308 O O . VAL B 1 53 ? 46.764 21.345 43.997 1.00 20.73 53 VAL B O 1
ATOM 1312 N N . THR B 1 54 ? 47.968 20.562 42.276 1.00 18.26 54 THR B N 1
ATOM 1313 C CA . THR B 1 54 ? 47.135 21.197 41.292 1.00 18.94 54 THR B CA 1
ATOM 1314 C C . THR B 1 54 ? 45.740 20.608 41.109 1.00 16.07 54 THR B C 1
ATOM 1315 O O . THR B 1 54 ? 45.624 19.379 41.073 1.00 17.11 54 THR B O 1
ATOM 1319 N N . LEU B 1 55 ? 44.709 21.442 40.960 1.00 15.93 55 LEU B N 1
ATOM 1320 C CA . LEU B 1 55 ? 43.370 20.978 40.518 1.00 13.16 55 LEU B CA 1
ATOM 1321 C C . LEU B 1 55 ? 43.493 20.856 39.016 1.00 12.60 55 LEU B C 1
ATOM 1322 O O . LEU B 1 55 ? 43.724 21.867 38.320 1.00 18.15 55 LEU B O 1
ATOM 1327 N N . LEU B 1 56 ? 43.327 19.647 38.497 1.00 12.19 56 LEU B N 1
ATOM 1328 C CA . LEU B 1 56 ? 43.518 19.379 37.086 1.00 12.01 56 LEU B CA 1
ATOM 1329 C C . LEU B 1 56 ? 42.182 19.062 36.383 1.00 10.31 56 LEU B C 1
ATOM 1330 O O . LEU B 1 56 ? 41.243 18.569 37.030 1.00 11.05 56 LEU B O 1
ATOM 1335 N N . PRO B 1 57 ? 42.091 19.288 35.081 1.00 11.18 57 PRO B N 1
ATOM 1336 C CA . PRO B 1 57 ? 40.795 19.090 34.388 1.00 11.10 57 PRO B CA 1
ATOM 1337 C C . PRO B 1 57 ? 40.311 17.633 34.422 1.00 14.42 57 PRO B C 1
ATOM 1338 O O . PRO B 1 57 ? 41.130 16.686 34.250 1.00 14.81 57 PRO B O 1
ATOM 1342 N N . LYS B 1 58 ? 39.019 17.460 34.643 1.00 11.82 58 LYS B N 1
ATOM 1343 C CA . LYS B 1 58 ? 38.358 16.162 34.565 1.00 11.14 58 LYS B CA 1
ATOM 1344 C C . LYS B 1 58 ? 37.015 16.384 33.865 1.00 11.28 58 LYS B C 1
ATOM 1345 O O . LYS B 1 58 ? 36.652 17.538 33.646 1.00 11.26 58 LYS B O 1
ATOM 1351 N N . VAL B 1 59 ? 36.318 15.309 33.564 1.00 11.81 59 VAL B N 1
ATOM 1352 C CA . VAL B 1 59 ? 34.999 15.428 33.007 1.00 11.22 59 VAL B CA 1
ATOM 1353 C C . VAL B 1 59 ? 34.031 14.904 34.055 1.00 10.85 59 VAL B C 1
ATOM 1354 O O . VAL B 1 59 ? 34.184 13.757 34.499 1.00 12.16 59 VAL B O 1
ATOM 1358 N N . LYS B 1 60 ? 32.984 15.669 34.369 1.00 10.25 60 LYS B N 1
ATOM 1359 C CA . LYS B 1 60 ? 31.918 15.175 35.229 1.00 10.24 60 LYS B CA 1
ATOM 1360 C C . LYS B 1 60 ? 30.784 14.761 34.306 1.00 11.02 60 LYS B C 1
ATOM 1361 O O . LYS B 1 60 ? 30.268 15.569 33.504 1.00 12.98 60 LYS B O 1
ATOM 1367 N N . LEU B 1 61 ? 30.336 13.516 34.482 1.00 10.92 61 LEU B N 1
ATOM 1368 C CA . LEU B 1 61 ? 29.149 12.998 33.835 1.00 11.11 61 LEU B CA 1
ATOM 1369 C C . LEU B 1 61 ? 28.054 12.854 34.844 1.00 11.58 61 LEU B C 1
ATOM 1370 O O . LEU B 1 61 ? 28.289 12.245 35.921 1.00 13.90 61 LEU B O 1
ATOM 1375 N N . GLU B 1 62 ? 26.866 13.302 34.505 1.00 9.92 62 GLU B N 1
ATOM 1376 C CA . GLU B 1 62 ? 25.673 13.075 35.348 1.00 10.87 62 GLU B CA 1
ATOM 1377 C C . GLU B 1 62 ? 24.670 12.336 34.484 1.00 11.12 62 GLU B C 1
ATOM 1378 O O . GLU B 1 62 ? 24.305 12.852 33.376 1.00 11.57 62 GLU B O 1
ATOM 1384 N N . ILE B 1 63 ? 24.196 11.194 34.942 1.00 10.75 63 ILE B N 1
ATOM 1385 C CA . ILE B 1 63 ? 23.193 10.461 34.222 1.00 10.45 63 ILE B CA 1
ATOM 1386 C C . ILE B 1 63 ? 22.164 9.973 35.212 1.00 10.80 63 ILE B C 1
ATOM 1387 O O . ILE B 1 63 ? 22.496 9.322 36.215 1.00 12.24 63 ILE B O 1
ATOM 1392 N N . VAL B 1 64 ? 20.900 10.352 34.979 1.00 11.08 64 VAL B N 1
ATOM 1393 C CA . VAL B 1 64 ? 19.808 9.923 35.907 1.00 11.69 64 VAL B CA 1
ATOM 1394 C C . VAL B 1 64 ? 19.136 8.736 35.249 1.00 11.12 64 VAL B C 1
ATOM 1395 O O . VAL B 1 64 ? 18.792 8.764 34.025 1.00 11.86 64 VAL B O 1
ATOM 1399 N N . VAL B 1 65 ? 19.015 7.658 36.010 1.00 11.48 65 VAL B N 1
ATOM 1400 C CA . VAL B 1 65 ? 18.451 6.408 35.481 1.00 12.71 65 VAL B CA 1
ATOM 1401 C C . VAL B 1 65 ? 17.512 5.740 36.491 1.00 12.28 65 VAL B C 1
ATOM 1402 O O . VAL B 1 65 ? 17.487 6.101 37.668 1.00 14.41 65 VAL B O 1
ATOM 1406 N N . LYS B 1 66 ? 16.719 4.779 36.033 1.00 15.07 66 LYS B N 1
ATOM 1407 C CA . LYS B 1 66 ? 15.894 3.985 36.945 1.00 14.19 66 LYS B CA 1
ATOM 1408 C C . LYS B 1 66 ? 16.702 3.175 37.914 1.00 15.12 66 LYS B C 1
ATOM 1409 O O . LYS B 1 66 ? 17.858 2.800 37.572 1.00 15.08 66 LYS B O 1
ATOM 1415 N N . ASP B 1 67 ? 16.174 2.908 39.107 1.00 16.37 67 ASP B N 1
ATOM 1416 C CA . ASP B 1 67 ? 16.947 2.188 40.101 1.00 15.64 67 ASP B CA 1
ATOM 1417 C C . ASP B 1 67 ? 17.477 0.866 39.547 1.00 16.38 67 ASP B C 1
ATOM 1418 O O . ASP B 1 67 ? 18.628 0.523 39.852 1.00 16.26 67 ASP B O 1
ATOM 1423 N N . ASP B 1 68 ? 16.683 0.163 38.725 1.00 16.42 68 ASP B N 1
ATOM 1424 C CA . ASP B 1 68 ? 17.100 -1.177 38.233 1.00 17.10 68 ASP B CA 1
ATOM 1425 C C . ASP B 1 68 ? 18.280 -1.096 37.285 1.00 17.59 68 ASP B C 1
ATOM 1426 O O . ASP B 1 68 ? 18.931 -2.106 37.063 1.00 20.76 68 ASP B O 1
ATOM 1431 N N . ALA B 1 69 ? 18.603 0.079 36.745 1.00 15.18 69 ALA B N 1
ATOM 1432 C CA . ALA B 1 69 ? 19.683 0.229 35.791 1.00 14.41 69 ALA B CA 1
ATOM 1433 C C . ALA B 1 69 ? 20.972 0.701 36.438 1.00 13.87 69 ALA B C 1
ATOM 1434 O O . ALA B 1 69 ? 21.992 0.794 35.779 1.00 14.58 69 ALA B O 1
ATOM 1436 N N . VAL B 1 70 ? 20.937 1.056 37.717 1.00 12.84 70 VAL B N 1
ATOM 1437 C CA . VAL B 1 70 ? 22.082 1.746 38.342 1.00 13.43 70 VAL B CA 1
ATOM 1438 C C . VAL B 1 70 ? 23.350 0.894 38.279 1.00 12.96 70 VAL B C 1
ATOM 1439 O O . VAL B 1 70 ? 24.378 1.393 37.842 1.00 14.28 70 VAL B O 1
ATOM 1443 N N . GLU B 1 71 ? 23.300 -0.418 38.674 1.00 14.40 71 GLU B N 1
ATOM 1444 C CA . GLU B 1 71 ? 24.532 -1.185 38.694 1.00 14.33 71 GLU B CA 1
ATOM 1445 C C . GLU B 1 71 ? 25.059 -1.473 37.293 1.00 15.57 71 GLU B C 1
ATOM 1446 O O . GLU B 1 71 ? 26.281 -1.494 37.107 1.00 15.41 71 GLU B O 1
ATOM 1452 N N A GLU B 1 72 ? 24.165 -1.623 36.314 0.50 14.47 72 GLU B N 1
ATOM 1453 N N B GLU B 1 72 ? 24.167 -1.620 36.306 0.50 15.02 72 GLU B N 1
ATOM 1454 C CA A GLU B 1 72 ? 24.589 -1.714 34.903 0.50 14.58 72 GLU B CA 1
ATOM 1455 C CA B GLU B 1 72 ? 24.613 -1.741 34.895 0.50 15.02 72 GLU B CA 1
ATOM 1456 C C A GLU B 1 72 ? 25.358 -0.461 34.514 0.50 14.66 72 GLU B C 1
ATOM 1457 C C B GLU B 1 72 ? 25.332 -0.464 34.463 0.50 14.94 72 GLU B C 1
ATOM 1458 O O A GLU B 1 72 ? 26.472 -0.575 33.952 0.50 14.33 72 GLU B O 1
ATOM 1459 O O B GLU B 1 72 ? 26.422 -0.567 33.868 0.50 14.52 72 GLU B O 1
ATOM 1470 N N . VAL B 1 73 ? 24.774 0.703 34.769 1.00 13.76 73 VAL B N 1
ATOM 1471 C CA . VAL B 1 73 ? 25.462 1.951 34.397 1.00 14.26 73 VAL B CA 1
ATOM 1472 C C . VAL B 1 73 ? 26.792 2.083 35.124 1.00 13.42 73 VAL B C 1
ATOM 1473 O O . VAL B 1 73 ? 27.846 2.475 34.504 1.00 13.49 73 VAL B O 1
ATOM 1477 N N . ILE B 1 74 ? 26.779 1.813 36.430 1.00 13.94 74 ILE B N 1
ATOM 1478 C CA . ILE B 1 74 ? 28.074 1.897 37.171 1.00 13.31 74 ILE B CA 1
ATOM 1479 C C . ILE B 1 74 ? 29.114 1.031 36.509 1.00 13.45 74 ILE B C 1
ATOM 1480 O O . ILE B 1 74 ? 30.237 1.502 36.240 1.00 14.07 74 ILE B O 1
ATOM 1485 N N . GLY B 1 75 ? 28.777 -0.215 36.166 1.00 13.74 75 GLY B N 1
ATOM 1486 C CA . GLY B 1 75 ? 29.814 -1.052 35.534 1.00 15.49 75 GLY B CA 1
ATOM 1487 C C . GLY B 1 75 ? 30.256 -0.597 34.167 1.00 12.91 75 GLY B C 1
ATOM 1488 O O . GLY B 1 75 ? 31.431 -0.758 33.864 1.00 16.17 75 GLY B O 1
ATOM 1489 N N . LEU B 1 76 ? 29.321 -0.054 33.373 1.00 13.46 76 LEU B N 1
ATOM 1490 C CA . LEU B 1 76 ? 29.706 0.448 32.072 1.00 12.59 76 LEU B CA 1
ATOM 1491 C C . LEU B 1 76 ? 30.711 1.584 32.225 1.00 13.60 76 LEU B C 1
ATOM 1492 O O . LEU B 1 76 ? 31.667 1.658 31.446 1.00 14.84 76 LEU B O 1
ATOM 1497 N N . ILE B 1 77 ? 30.492 2.476 33.210 1.00 14.19 77 ILE B N 1
ATOM 1498 C CA . ILE B 1 77 ? 31.417 3.589 33.382 1.00 13.88 77 ILE B CA 1
ATOM 1499 C C . ILE B 1 77 ? 32.738 3.050 33.953 1.00 13.08 77 ILE B C 1
ATOM 1500 O O . ILE B 1 77 ? 33.810 3.468 33.458 1.00 14.61 77 ILE B O 1
ATOM 1505 N N . VAL B 1 78 ? 32.732 2.227 35.020 1.00 13.88 78 VAL B N 1
ATOM 1506 C CA . VAL B 1 78 ? 33.976 1.711 35.526 1.00 15.09 78 VAL B CA 1
ATOM 1507 C C . VAL B 1 78 ? 34.814 1.003 34.487 1.00 15.20 78 VAL B C 1
ATOM 1508 O O . VAL B 1 78 ? 36.009 1.271 34.374 1.00 17.27 78 VAL B O 1
ATOM 1512 N N . ASN B 1 79 ? 34.211 0.122 33.681 1.00 15.00 79 ASN B N 1
ATOM 1513 C CA . ASN B 1 79 ? 35.011 -0.661 32.734 1.00 16.07 79 ASN B CA 1
ATOM 1514 C C . ASN B 1 79 ? 35.667 0.264 31.700 1.00 17.52 79 ASN B C 1
ATOM 1515 O O . ASN B 1 79 ? 36.764 0.000 31.249 1.00 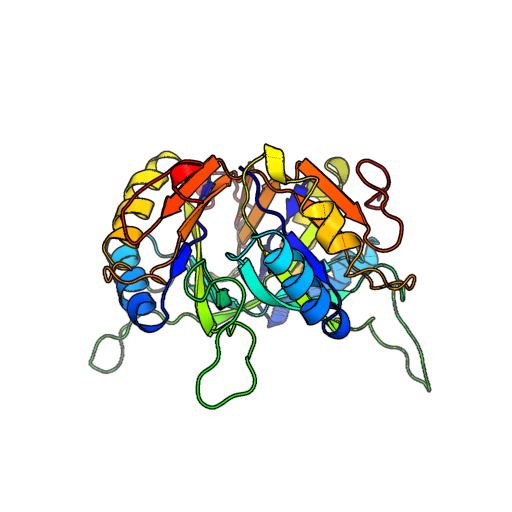20.47 79 ASN B O 1
ATOM 1520 N N . SER B 1 80 ? 34.947 1.317 31.289 1.00 14.85 80 SER B N 1
ATOM 1521 C CA A SER B 1 80 ? 35.427 2.199 30.211 0.50 14.57 80 SER B CA 1
ATOM 1522 C CA B SER B 1 80 ? 35.438 2.212 30.235 0.50 15.81 80 SER B CA 1
ATOM 1523 C C . SER B 1 80 ? 36.307 3.336 30.722 1.00 15.66 80 SER B C 1
ATOM 1524 O O . SER B 1 80 ? 37.091 3.873 29.930 1.00 18.84 80 SER B O 1
ATOM 1529 N N . ALA B 1 81 ? 36.196 3.729 32.017 1.00 14.38 81 ALA B N 1
ATOM 1530 C CA . ALA B 1 81 ? 36.960 4.871 32.542 1.00 14.46 81 ALA B CA 1
ATOM 1531 C C . ALA B 1 81 ? 38.250 4.384 33.193 1.00 15.38 81 ALA B C 1
ATOM 1532 O O . ALA B 1 81 ? 39.162 5.174 33.440 1.00 15.71 81 ALA B O 1
ATOM 1534 N N . PHE B 1 82 ? 38.346 3.070 33.500 1.00 15.80 82 PHE B N 1
ATOM 1535 C CA . PHE B 1 82 ? 39.488 2.585 34.267 1.00 16.12 82 PHE B CA 1
ATOM 1536 C C . PHE B 1 82 ? 40.827 2.709 33.466 1.00 17.40 82 PHE B C 1
ATOM 1537 O O . PHE B 1 82 ? 40.844 2.412 32.235 1.00 20.05 82 PHE B O 1
ATOM 1545 N N . THR B 1 83 ? 41.914 3.113 34.141 1.00 18.71 83 THR B N 1
ATOM 1546 C CA . THR B 1 83 ? 43.265 2.961 33.603 1.00 21.51 83 THR B CA 1
ATOM 1547 C C . THR B 1 83 ? 44.189 2.244 34.535 1.00 20.83 83 THR B C 1
ATOM 1548 O O . THR B 1 83 ? 45.203 1.704 34.074 1.00 23.17 83 THR B O 1
ATOM 1552 N N . GLY B 1 84 ? 43.909 2.199 35.829 1.00 21.49 84 GLY B N 1
ATOM 1553 C CA . GLY B 1 84 ? 44.821 1.558 36.767 1.00 23.44 84 GLY B CA 1
ATOM 1554 C C . GLY B 1 84 ? 45.713 2.492 37.545 1.00 23.26 84 GLY B C 1
ATOM 1555 O O . GLY B 1 84 ? 46.371 2.005 38.500 1.00 27.38 84 GLY B O 1
ATOM 1556 N N . SER B 1 85 ? 45.696 3.784 37.205 1.00 23.36 85 SER B N 1
ATOM 1557 C CA . SER B 1 85 ? 46.567 4.790 37.872 1.00 24.36 85 SER B CA 1
ATOM 1558 C C . SER B 1 85 ? 45.786 5.738 38.728 1.00 22.13 85 SER B C 1
ATOM 1559 O O . SER B 1 85 ? 44.629 5.988 38.438 1.00 22.21 85 SER B O 1
ATOM 1562 N N . PRO B 1 86 ? 46.397 6.313 39.754 1.00 23.56 86 PRO B N 1
ATOM 1563 C CA . PRO B 1 86 ? 45.672 7.291 40.582 1.00 23.69 86 PRO B CA 1
ATOM 1564 C C . PRO B 1 86 ? 45.084 8.397 39.713 1.00 22.16 86 PRO B C 1
ATOM 1565 O O . PRO B 1 86 ? 45.730 8.870 38.780 1.00 21.78 86 PRO B O 1
ATOM 1569 N N . GLY B 1 87 ? 43.878 8.843 39.990 1.00 18.61 87 GLY B N 1
ATOM 1570 C CA . GLY B 1 87 ? 43.270 9.870 39.160 1.00 17.61 87 GLY B CA 1
ATOM 1571 C C . GLY B 1 87 ? 42.139 9.319 38.289 1.00 15.16 87 GLY B C 1
ATOM 1572 O O . GLY B 1 87 ? 41.504 10.062 37.589 1.00 16.66 87 GLY B O 1
ATOM 1573 N N . ASP B 1 88 ? 41.884 7.998 38.325 1.00 14.86 88 ASP B N 1
ATOM 1574 C CA . ASP B 1 88 ? 40.810 7.428 37.497 1.00 16.09 88 ASP B CA 1
ATOM 1575 C C . ASP B 1 88 ? 39.415 7.906 37.885 1.00 14.29 88 ASP B C 1
ATOM 1576 O O . ASP B 1 88 ? 38.547 7.946 36.985 1.00 16.11 88 ASP B O 1
ATOM 1581 N N . GLY B 1 89 ? 39.173 8.355 39.119 1.00 14.35 89 GLY B N 1
ATOM 1582 C CA . GLY B 1 89 ? 37.873 8.993 39.457 1.00 13.75 89 GLY B CA 1
ATOM 1583 C C . GLY B 1 89 ? 36.998 8.155 40.370 1.00 13.18 89 GLY B C 1
ATOM 1584 O O . GLY B 1 89 ? 37.380 7.050 40.832 1.00 13.88 89 GLY B O 1
ATOM 1585 N N . LYS B 1 90 ? 35.801 8.722 40.614 1.00 14.23 90 LYS B N 1
ATOM 1586 C CA . LYS B 1 90 ? 34.882 8.102 41.542 1.00 13.42 90 LYS B CA 1
ATOM 1587 C C . LYS B 1 90 ? 33.526 8.324 40.932 1.00 12.72 90 LYS B C 1
ATOM 1588 O O . LYS B 1 90 ? 33.310 9.216 40.121 1.00 13.81 90 LYS B O 1
ATOM 1594 N N . ILE B 1 91 ? 32.617 7.476 41.334 1.00 11.32 91 ILE B N 1
ATOM 1595 C CA . ILE B 1 91 ? 31.230 7.534 40.981 1.00 11.88 91 ILE B CA 1
ATOM 1596 C C . ILE B 1 91 ? 30.399 7.663 42.227 1.00 10.07 91 ILE B C 1
ATOM 1597 O O . ILE B 1 91 ? 30.612 6.928 43.209 1.00 12.74 91 ILE B O 1
ATOM 1602 N N . PHE B 1 92 ? 29.500 8.649 42.240 1.00 11.93 92 PHE B N 1
ATOM 1603 C CA . PHE B 1 92 ? 28.606 8.899 43.396 1.00 11.43 92 PHE B CA 1
ATOM 1604 C C . PHE B 1 92 ? 27.191 8.578 42.998 1.00 11.05 92 PHE B C 1
ATOM 1605 O O . PHE B 1 92 ? 26.771 9.037 41.928 1.00 14.07 92 PHE B O 1
ATOM 1613 N N . ILE B 1 93 ? 26.442 7.879 43.842 1.00 12.20 93 ILE B N 1
ATOM 1614 C CA . ILE B 1 93 ? 25.096 7.537 43.543 1.00 12.37 93 ILE B CA 1
ATOM 1615 C C . ILE B 1 93 ? 24.233 8.403 44.466 1.00 13.56 93 ILE B C 1
ATOM 1616 O O . ILE B 1 93 ? 24.307 8.248 45.683 1.00 13.69 93 ILE B O 1
ATOM 1621 N N . ILE B 1 94 ? 23.364 9.240 43.877 1.00 11.68 94 ILE B N 1
ATOM 1622 C CA . ILE B 1 94 ? 22.609 10.238 44.650 1.00 12.37 94 ILE B CA 1
ATOM 1623 C C . ILE B 1 94 ? 21.141 9.984 44.436 1.00 12.71 94 ILE B C 1
ATOM 1624 O O . ILE B 1 94 ? 20.711 9.792 43.296 1.00 12.74 94 ILE B O 1
ATOM 1629 N N . PRO B 1 95 ? 20.339 9.957 45.512 1.00 12.55 95 PRO B N 1
ATOM 1630 C CA . PRO B 1 95 ? 18.878 9.721 45.279 1.00 13.39 95 PRO B CA 1
ATOM 1631 C C . PRO B 1 95 ? 18.213 10.876 44.512 1.00 13.84 95 PRO B C 1
ATOM 1632 O O . PRO B 1 95 ? 18.572 12.057 44.719 1.00 14.63 95 PRO B O 1
ATOM 1636 N N . VAL B 1 96 ? 17.265 10.536 43.636 1.00 14.07 96 VAL B N 1
ATOM 1637 C CA . VAL B 1 96 ? 16.465 11.524 42.916 1.00 13.41 96 VAL B CA 1
ATOM 1638 C C . VAL B 1 96 ? 15.010 11.208 43.292 1.00 14.29 96 VAL B C 1
ATOM 1639 O O . VAL B 1 96 ? 14.553 10.062 43.162 1.00 17.76 96 VAL B O 1
ATOM 1643 N N . GLU B 1 97 ? 14.273 12.141 43.878 1.00 13.19 97 GLU B N 1
ATOM 1644 C CA . GLU B 1 97 ? 12.906 11.862 44.239 1.00 16.39 97 GLU B CA 1
ATOM 1645 C C . GLU B 1 97 ? 11.932 11.928 43.101 1.00 16.74 97 GLU B C 1
ATOM 1646 O O . GLU B 1 97 ? 10.872 11.283 43.173 1.00 20.84 97 GLU B O 1
ATOM 1652 N N . ASP B 1 98 ? 12.196 12.779 42.119 1.00 16.06 98 ASP B N 1
ATOM 1653 C CA . ASP B 1 98 ? 11.364 12.770 40.911 1.00 18.10 98 ASP B CA 1
ATOM 1654 C C . ASP B 1 98 ? 12.030 13.467 39.775 1.00 14.69 98 ASP B C 1
ATOM 1655 O O . ASP B 1 98 ? 13.030 14.173 39.993 1.00 15.49 98 ASP B O 1
ATOM 1660 N N . VAL B 1 99 ? 11.536 13.222 38.556 1.00 15.92 99 VAL B N 1
ATOM 1661 C CA . VAL B 1 99 ? 12.064 13.787 37.330 1.00 14.40 99 VAL B CA 1
ATOM 1662 C C . VAL B 1 99 ? 10.893 14.308 36.568 1.00 14.28 99 VAL B C 1
ATOM 1663 O O . VAL B 1 99 ? 9.848 13.649 36.550 1.00 16.61 99 VAL B O 1
ATOM 1667 N N . VAL B 1 100 ? 11.084 15.428 35.897 1.00 13.23 100 VAL B N 1
ATOM 1668 C CA . VAL B 1 100 ? 10.019 16.003 35.073 1.00 14.35 100 VAL B CA 1
ATOM 1669 C C . VAL B 1 100 ? 10.598 16.221 33.676 1.00 14.59 100 VAL B C 1
ATOM 1670 O O . VAL B 1 100 ? 11.659 16.785 33.573 1.00 15.67 100 VAL B O 1
ATOM 1674 N N . ARG B 1 101 ? 9.905 15.788 32.642 1.00 16.35 101 ARG B N 1
ATOM 1675 C CA . ARG B 1 101 ? 10.307 16.020 31.281 1.00 17.22 101 ARG B CA 1
ATOM 1676 C C . ARG B 1 101 ? 9.661 17.357 30.887 1.00 17.18 101 ARG B C 1
ATOM 1677 O O . ARG B 1 101 ? 8.449 17.516 30.912 1.00 19.40 101 ARG B O 1
ATOM 1685 N N . ILE B 1 102 ? 10.453 18.353 30.575 1.00 15.76 102 ILE B N 1
ATOM 1686 C CA . ILE B 1 102 ? 9.925 19.719 30.320 1.00 15.99 102 ILE B CA 1
ATOM 1687 C C . ILE B 1 102 ? 8.981 19.736 29.123 1.00 19.28 102 ILE B C 1
ATOM 1688 O O . ILE B 1 102 ? 7.967 20.442 29.139 1.00 18.71 102 ILE B O 1
ATOM 1693 N N . ARG B 1 103 ? 9.293 18.993 28.086 1.00 17.64 103 ARG B N 1
ATOM 1694 C CA . ARG B 1 103 ? 8.470 19.057 26.859 1.00 20.27 103 ARG B CA 1
ATOM 1695 C C . ARG B 1 103 ? 7.053 18.634 27.072 1.00 21.76 103 ARG B C 1
ATOM 1696 O O . ARG B 1 103 ? 6.130 19.181 26.415 1.00 23.36 103 ARG B O 1
ATOM 1704 N N . THR B 1 104 ? 6.839 17.655 27.919 1.00 21.45 104 THR B N 1
ATOM 1705 C CA . THR B 1 104 ? 5.511 17.069 28.042 1.00 25.19 104 THR B CA 1
ATOM 1706 C C . THR B 1 104 ? 4.927 17.219 29.431 1.00 25.07 104 THR B C 1
ATOM 1707 O O . THR B 1 104 ? 3.699 17.022 29.624 1.00 28.77 104 THR B O 1
ATOM 1711 N N . GLY B 1 105 ? 5.768 17.476 30.423 1.00 24.32 105 GLY B N 1
ATOM 1712 C CA . GLY B 1 105 ? 5.351 17.504 31.816 1.00 25.89 105 GLY B CA 1
ATOM 1713 C C . GLY B 1 105 ? 5.279 16.096 32.394 1.00 22.56 105 GLY B C 1
ATOM 1714 O O . GLY B 1 105 ? 4.837 15.960 33.527 1.00 27.12 105 GLY B O 1
ATOM 1715 N N . GLU B 1 106 ? 5.710 15.042 31.659 1.00 24.26 106 GLU B N 1
ATOM 1716 C CA . GLU B 1 106 ? 5.675 13.628 32.225 1.00 24.76 106 GLU B CA 1
ATOM 1717 C C . GLU B 1 106 ? 6.660 13.476 33.411 1.00 20.98 106 GLU B C 1
ATOM 1718 O O . GLU B 1 106 ? 7.686 14.152 33.452 1.00 21.19 106 GLU B O 1
ATOM 1724 N N . ARG B 1 107 ? 6.272 12.701 34.417 1.00 21.83 107 ARG B N 1
ATOM 1725 C CA . ARG B 1 107 ? 7.139 12.456 35.591 1.00 21.86 107 ARG B CA 1
ATOM 1726 C C . ARG B 1 107 ? 7.394 10.961 35.759 1.00 25.96 107 ARG B C 1
ATOM 1727 O O . ARG B 1 107 ? 6.873 10.146 34.966 1.00 28.30 107 ARG B O 1
ATOM 1735 N N . GLY B 1 108 ? 8.211 10.595 36.754 1.00 29.13 108 GLY B N 1
ATOM 1736 C CA . GLY B 1 108 ? 8.382 9.153 37.072 1.00 33.01 108 GLY B CA 1
ATOM 1737 C C . GLY B 1 108 ? 9.326 8.519 36.012 1.00 35.41 108 GLY B C 1
ATOM 1738 O O . GLY B 1 108 ? 9.935 9.248 35.177 1.00 35.95 108 GLY B O 1
ATOM 1739 N N . ASP B 1 109 ? 9.518 7.206 36.062 1.00 38.37 109 ASP B N 1
ATOM 1740 C CA . ASP B 1 109 ? 10.414 6.484 35.092 1.00 40.42 109 ASP B CA 1
ATOM 1741 C C . ASP B 1 109 ? 10.041 6.741 33.630 1.00 41.40 109 ASP B C 1
ATOM 1742 O O . ASP B 1 109 ? 10.958 6.832 32.765 1.00 42.63 109 ASP B O 1
ATOM 1747 N N . ASP B 1 110 ? 8.707 6.820 33.376 1.00 42.33 110 ASP B N 1
ATOM 1748 C CA . ASP B 1 110 ? 8.104 7.482 32.192 1.00 42.49 110 ASP B CA 1
ATOM 1749 C C . ASP B 1 110 ? 8.961 8.667 31.706 1.00 40.81 110 ASP B C 1
ATOM 1750 O O . ASP B 1 110 ? 9.220 8.782 30.524 1.00 42.03 110 ASP B O 1
ATOM 1755 N N . SER B 1 111 ? 9.393 9.529 32.617 1.00 37.09 111 SER B N 1
ATOM 1756 C CA . SER B 1 111 ? 10.157 10.721 32.240 1.00 34.72 111 SER B CA 1
ATOM 1757 C C . SER B 1 111 ? 11.566 10.367 31.768 1.00 34.16 111 SER B C 1
ATOM 1758 O O . SER B 1 111 ? 12.249 11.214 31.248 1.00 34.33 111 SER B O 1
ATOM 1761 N N . LEU B 1 112 ? 11.983 9.121 31.947 1.00 31.29 112 LEU B N 1
ATOM 1762 C CA . LEU B 1 112 ? 13.328 8.707 31.496 1.00 33.47 112 LEU B CA 1
ATOM 1763 C C . LEU B 1 112 ? 13.232 7.697 30.327 1.00 37.27 112 LEU B C 1
ATOM 1764 O O . LEU B 1 112 ? 14.209 6.952 30.098 1.00 38.59 112 LEU B O 1
ATOM 1769 N N . MET C 1 1 ? 27.450 8.296 53.901 1.00 19.75 1 MET C N 1
ATOM 1770 C CA A MET C 1 1 ? 28.216 9.297 53.084 0.50 17.21 1 MET C CA 1
ATOM 1771 C CA B MET C 1 1 ? 28.266 9.377 53.261 0.50 17.01 1 MET C CA 1
ATOM 1772 C C . MET C 1 1 ? 27.370 10.450 52.722 1.00 16.14 1 MET C C 1
ATOM 1773 O O . MET C 1 1 ? 26.178 10.276 52.513 1.00 15.99 1 MET C O 1
ATOM 1782 N N . LYS C 1 2 ? 28.000 11.617 52.572 1.00 13.56 2 LYS C N 1
ATOM 1783 C CA . LYS C 1 2 ? 27.271 12.784 52.102 1.00 12.75 2 LYS C CA 1
ATOM 1784 C C . LYS C 1 2 ? 28.086 13.547 51.085 1.00 12.92 2 LYS C C 1
ATOM 1785 O O . LYS C 1 2 ? 29.316 13.555 51.188 1.00 14.41 2 LYS C O 1
ATOM 1791 N N . LYS C 1 3 ? 27.405 14.216 50.168 1.00 11.94 3 LYS C N 1
ATOM 1792 C CA . LYS C 1 3 ? 28.051 15.180 49.256 1.00 11.55 3 LYS C CA 1
ATOM 1793 C C . LYS C 1 3 ? 27.876 16.531 49.877 1.00 10.90 3 LYS C C 1
ATOM 1794 O O . LYS C 1 3 ? 26.738 16.985 50.134 1.00 13.59 3 LYS C O 1
ATOM 1800 N N . ILE C 1 4 ? 28.950 17.251 50.116 1.00 10.91 4 ILE C N 1
ATOM 1801 C CA . ILE C 1 4 ? 28.888 18.604 50.594 1.00 11.02 4 ILE C CA 1
ATOM 1802 C C . ILE C 1 4 ? 29.151 19.493 49.401 1.00 10.85 4 ILE C C 1
ATOM 1803 O O . ILE C 1 4 ? 30.245 19.405 48.749 1.00 12.38 4 ILE C O 1
ATOM 1808 N N . GLU C 1 5 ? 28.179 20.303 48.999 1.00 11.83 5 GLU C N 1
ATOM 1809 C CA A GLU C 1 5 ? 28.308 21.187 47.833 0.50 10.56 5 GLU C CA 1
ATOM 1810 C CA B GLU C 1 5 ? 28.279 21.198 47.837 0.50 11.48 5 GLU C CA 1
ATOM 1811 C C . GLU C 1 5 ? 28.286 22.620 48.363 1.00 12.19 5 GLU C C 1
ATOM 1812 O O . GLU C 1 5 ? 27.332 23.086 48.939 1.00 15.44 5 GLU C O 1
ATOM 1823 N N . ALA C 1 6 ? 29.400 23.283 48.177 1.00 10.75 6 ALA C N 1
ATOM 1824 C CA . ALA C 1 6 ? 29.536 24.653 48.685 1.00 10.45 6 ALA C CA 1
ATOM 1825 C C . ALA C 1 6 ? 29.746 25.633 47.555 1.00 9.90 6 ALA C C 1
ATOM 1826 O O . ALA C 1 6 ? 30.566 25.360 46.682 1.00 13.37 6 ALA C O 1
ATOM 1828 N N . ILE C 1 7 ? 29.043 26.756 47.595 1.00 11.20 7 ILE C N 1
ATOM 1829 C CA . ILE C 1 7 ? 29.270 27.806 46.612 1.00 10.61 7 ILE C CA 1
ATOM 1830 C C . ILE C 1 7 ? 29.956 28.923 47.330 1.00 12.23 7 ILE C C 1
ATOM 1831 O O . ILE C 1 7 ? 29.384 29.467 48.333 1.00 13.68 7 ILE C O 1
ATOM 1836 N N . VAL C 1 8 ? 31.195 29.230 46.923 1.00 11.96 8 VAL C N 1
ATOM 1837 C CA . VAL C 1 8 ? 32.004 30.213 47.658 1.00 11.07 8 VAL C CA 1
ATOM 1838 C C . VAL C 1 8 ? 32.564 31.258 46.690 1.00 12.09 8 VAL C C 1
ATOM 1839 O O . VAL C 1 8 ? 32.553 31.096 45.461 1.00 12.74 8 VAL C O 1
ATOM 1843 N N . ARG C 1 9 ? 33.054 32.357 47.291 1.00 12.31 9 ARG C N 1
ATOM 1844 C CA . ARG C 1 9 ? 33.669 33.393 46.423 1.00 13.10 9 ARG C CA 1
ATOM 1845 C C . ARG C 1 9 ? 34.997 32.860 45.884 1.00 12.39 9 ARG C C 1
ATOM 1846 O O . ARG C 1 9 ? 35.792 32.177 46.592 1.00 13.60 9 ARG C O 1
ATOM 1854 N N . ALA C 1 10 ? 35.295 33.237 44.646 1.00 13.32 10 ALA C N 1
ATOM 1855 C CA . ALA C 1 10 ? 36.567 32.822 44.045 1.00 14.29 10 ALA C CA 1
ATOM 1856 C C . ALA C 1 10 ? 37.757 33.304 44.808 1.00 14.18 10 ALA C C 1
ATOM 1857 O O . ALA C 1 10 ? 38.740 32.540 44.949 1.00 16.45 10 ALA C O 1
ATOM 1859 N N . GLU C 1 11 ? 37.671 34.511 45.418 1.00 14.31 11 GLU C N 1
ATOM 1860 C CA . GLU C 1 11 ? 38.764 35.092 46.231 1.00 17.33 11 GLU C CA 1
ATOM 1861 C C . GLU C 1 11 ? 39.040 34.242 47.473 1.00 15.80 11 GLU C C 1
ATOM 1862 O O . GLU C 1 11 ? 40.200 34.232 47.982 1.00 18.28 11 GLU C O 1
ATOM 1868 N N . LYS C 1 12 ? 38.024 33.502 47.961 1.00 14.30 12 LYS C N 1
ATOM 1869 C CA . LYS C 1 12 ? 38.228 32.727 49.183 1.00 14.06 12 LYS C CA 1
ATOM 1870 C C . LYS C 1 12 ? 38.487 31.249 48.907 1.00 14.19 12 LYS C C 1
ATOM 1871 O O . LYS C 1 12 ? 38.930 30.535 49.828 1.00 14.97 12 LYS C O 1
ATOM 1877 N N . PHE C 1 13 ? 38.215 30.787 47.701 1.00 14.48 13 PHE C N 1
ATOM 1878 C CA . PHE C 1 13 ? 38.416 29.399 47.451 1.00 15.27 13 PHE C CA 1
ATOM 1879 C C . PHE C 1 13 ? 39.851 28.875 47.826 1.00 14.97 13 PHE C C 1
ATOM 1880 O O . PHE C 1 13 ? 39.976 27.776 48.391 1.00 15.02 13 PHE C O 1
ATOM 1888 N N . PRO C 1 14 ? 40.907 29.636 47.511 1.00 15.34 14 PRO C N 1
ATOM 1889 C CA . PRO C 1 14 ? 42.246 29.073 47.877 1.00 16.42 14 PRO C CA 1
ATOM 1890 C C . PRO C 1 14 ? 42.391 28.798 49.388 1.00 15.96 14 PRO C C 1
ATOM 1891 O O . PRO C 1 14 ? 43.010 27.816 49.779 1.00 17.29 14 PRO C O 1
ATOM 1895 N N . GLU C 1 15 ? 41.789 29.645 50.224 1.00 16.98 15 GLU C N 1
ATOM 1896 C CA . GLU C 1 15 ? 41.859 29.425 51.662 1.00 19.58 15 GLU C CA 1
ATOM 1897 C C . GLU C 1 15 ? 41.042 28.219 52.042 1.00 17.15 15 GLU C C 1
ATOM 1898 O O . GLU C 1 15 ? 41.423 27.485 52.975 1.00 19.08 15 GLU C O 1
ATOM 1904 N N . VAL C 1 16 ? 39.878 28.016 51.381 1.00 15.74 16 VAL C N 1
ATOM 1905 C CA . VAL C 1 16 ? 39.034 26.822 51.680 1.00 14.65 16 VAL C CA 1
ATOM 1906 C C . VAL C 1 16 ? 39.817 25.551 51.342 1.00 13.64 16 VAL C C 1
ATOM 1907 O O . VAL C 1 16 ? 39.871 24.611 52.116 1.00 15.67 16 VAL C O 1
ATOM 1911 N N . LYS C 1 17 ? 40.446 25.563 50.166 1.00 14.62 17 LYS C N 1
ATOM 1912 C CA . LYS C 1 17 ? 41.194 24.377 49.701 1.00 15.08 17 LYS C CA 1
ATOM 1913 C C . LYS C 1 17 ? 42.316 24.085 50.707 1.00 15.49 17 LYS C C 1
ATOM 1914 O O . LYS C 1 17 ? 42.535 22.954 51.130 1.00 16.69 17 LYS C O 1
ATOM 1920 N N . ALA C 1 18 ? 43.029 25.139 51.121 1.00 15.36 18 ALA C N 1
ATOM 1921 C CA . ALA C 1 18 ? 44.126 24.965 52.081 1.00 17.17 18 ALA C CA 1
ATOM 1922 C C . ALA C 1 18 ? 43.602 24.460 53.418 1.00 18.74 18 ALA C C 1
ATOM 1923 O O . ALA C 1 18 ? 44.247 23.568 54.012 1.00 19.31 18 ALA C O 1
ATOM 1925 N N . ALA C 1 19 ? 42.473 24.998 53.921 1.00 18.00 19 ALA C N 1
ATOM 1926 C CA . ALA C 1 19 ? 41.908 24.534 55.182 1.00 19.02 19 ALA C CA 1
ATOM 1927 C C . ALA C 1 19 ? 41.586 23.041 55.143 1.00 18.02 19 ALA C C 1
ATOM 1928 O O . ALA C 1 19 ? 41.860 22.293 56.117 1.00 19.70 19 ALA C O 1
ATOM 1930 N N . LEU C 1 20 ? 40.955 22.607 54.030 1.00 17.41 20 LEU C N 1
ATOM 1931 C CA . LEU C 1 20 ? 40.619 21.191 53.884 1.00 16.67 20 LEU C CA 1
ATOM 1932 C C . LEU C 1 20 ? 41.841 20.323 53.846 1.00 17.57 20 LEU C C 1
ATOM 1933 O O . LEU C 1 20 ? 41.950 19.296 54.511 1.00 17.86 20 LEU C O 1
ATOM 1938 N N . GLU C 1 21 ? 42.801 20.743 53.035 1.00 16.51 21 GLU C N 1
ATOM 1939 C CA . GLU C 1 21 ? 44.065 19.953 52.883 1.00 18.22 21 GLU C CA 1
ATOM 1940 C C . GLU C 1 21 ? 44.841 19.835 54.171 1.00 20.23 21 GLU C C 1
ATOM 1941 O O . GLU C 1 21 ? 45.339 18.770 54.451 1.00 20.04 21 GLU C O 1
ATOM 1947 N N . GLU C 1 22 ? 44.872 20.895 54.956 1.00 18.76 22 GLU C N 1
ATOM 1948 C CA . GLU C 1 22 ? 45.605 20.887 56.254 1.00 22.04 22 GLU C CA 1
ATOM 1949 C C . GLU C 1 22 ? 45.006 19.784 57.171 1.00 21.78 22 GLU C C 1
ATOM 1950 O O . GLU C 1 22 ? 45.710 19.224 58.040 1.00 23.87 22 GLU C O 1
ATOM 1956 N N . ARG C 1 23 ? 43.719 19.474 57.004 1.00 20.92 23 ARG C N 1
ATOM 1957 C CA . ARG C 1 23 ? 43.103 18.418 57.802 1.00 20.79 23 ARG C CA 1
ATOM 1958 C C . ARG C 1 23 ? 42.963 17.124 57.094 1.00 21.29 23 ARG C C 1
ATOM 1959 O O . ARG C 1 23 ? 42.249 16.203 57.578 1.00 24.81 23 ARG C O 1
ATOM 1967 N N . GLY C 1 24 ? 43.660 16.994 55.973 1.00 19.32 24 GLY C N 1
ATOM 1968 C CA . GLY C 1 24 ? 43.670 15.693 55.309 1.00 20.62 24 GLY C CA 1
ATOM 1969 C C . GLY C 1 24 ? 42.549 15.407 54.311 1.00 19.25 24 GLY C C 1
ATOM 1970 O O . GLY C 1 24 ? 42.421 14.267 53.833 1.00 22.50 24 GLY C O 1
ATOM 1971 N N . PHE C 1 25 ? 41.725 16.400 54.022 1.00 18.35 25 PHE C N 1
ATOM 1972 C CA . PHE C 1 25 ? 40.724 16.215 52.990 1.00 17.57 25 PHE C CA 1
ATOM 1973 C C . PHE C 1 25 ? 41.341 16.620 51.678 1.00 17.86 25 PHE C C 1
ATOM 1974 O O . PHE C 1 25 ? 41.439 17.814 51.355 1.00 21.48 25 PHE C O 1
ATOM 1982 N N . TYR C 1 26 ? 41.634 15.627 50.881 1.00 17.16 26 TYR C N 1
ATOM 1983 C CA . TYR C 1 26 ? 42.347 15.890 49.661 1.00 17.21 26 TYR C CA 1
ATOM 1984 C C . TYR C 1 26 ? 41.416 15.698 48.460 1.00 17.88 26 TYR C C 1
ATOM 1985 O O . TYR C 1 26 ? 41.587 16.361 47.460 1.00 23.34 26 TYR C O 1
ATOM 1994 N N . GLY C 1 27 ? 40.427 14.817 48.516 1.00 17.21 27 GLY C N 1
ATOM 1995 C CA . GLY C 1 27 ? 39.592 14.643 47.287 1.00 16.59 27 GLY C CA 1
ATOM 1996 C C . GLY C 1 27 ? 38.549 15.701 47.170 1.00 14.50 27 GLY C C 1
ATOM 1997 O O . GLY C 1 27 ? 37.808 15.901 48.125 1.00 15.59 27 GLY C O 1
ATOM 1998 N N . MET C 1 28 ? 38.475 16.348 46.015 1.00 12.23 28 MET C N 1
ATOM 1999 C CA . MET C 1 28 ? 37.511 17.431 45.860 1.00 12.32 28 MET C CA 1
ATOM 2000 C C . MET C 1 28 ? 37.358 17.678 44.394 1.00 11.96 28 MET C C 1
ATOM 2001 O O . MET C 1 28 ? 38.279 17.552 43.599 1.00 11.33 28 MET C O 1
ATOM 2006 N N . THR C 1 29 ? 36.176 18.141 44.027 1.00 10.56 29 THR C N 1
ATOM 2007 C CA . THR C 1 29 ? 35.850 18.475 42.609 1.00 10.59 29 THR C CA 1
ATOM 2008 C C . THR C 1 29 ? 35.326 19.891 42.557 1.00 10.76 29 THR C C 1
ATOM 2009 O O . THR C 1 29 ? 34.459 20.269 43.373 1.00 13.14 29 THR C O 1
ATOM 2013 N N . VAL C 1 30 ? 35.844 20.712 41.643 1.00 9.98 30 VAL C N 1
ATOM 2014 C CA . VAL C 1 30 ? 35.540 22.145 41.665 1.00 10.71 30 VAL C CA 1
ATOM 2015 C C . VAL C 1 30 ? 35.038 22.567 40.306 1.00 11.28 30 VAL C C 1
ATOM 2016 O O . VAL C 1 30 ? 35.574 22.094 39.261 1.00 12.15 30 VAL C O 1
ATOM 2020 N N . THR C 1 31 ? 34.014 23.381 40.245 1.00 11.23 31 THR C N 1
ATOM 2021 C CA . THR C 1 31 ? 33.418 23.833 38.947 1.00 11.34 31 THR C CA 1
ATOM 2022 C C . THR C 1 31 ? 33.323 25.384 39.026 1.00 11.54 31 THR C C 1
ATOM 2023 O O . THR C 1 31 ? 32.922 25.952 40.063 1.00 11.16 31 THR C O 1
ATOM 2027 N N . ASP C 1 32 ? 33.604 26.064 37.923 1.00 12.64 32 ASP C N 1
ATOM 2028 C CA . ASP C 1 32 ? 33.266 27.505 37.842 1.00 12.43 32 ASP C CA 1
ATOM 2029 C C . ASP C 1 32 ? 31.798 27.649 37.502 1.00 11.86 32 ASP C C 1
ATOM 2030 O O . ASP C 1 32 ? 31.275 26.991 36.565 1.00 14.88 32 ASP C O 1
ATOM 2035 N N . VAL C 1 33 ? 31.123 28.426 38.307 1.00 10.65 33 VAL C N 1
ATOM 2036 C CA . VAL C 1 33 ? 29.677 28.558 38.138 1.00 9.78 33 VAL C CA 1
ATOM 2037 C C . VAL C 1 33 ? 29.376 30.044 38.145 1.00 10.59 33 VAL C C 1
ATOM 2038 O O . VAL C 1 33 ? 30.276 30.866 38.387 1.00 11.00 33 VAL C O 1
ATOM 2042 N N . LYS C 1 34 ? 28.110 30.440 37.951 1.00 10.44 34 LYS C N 1
ATOM 2043 C CA . LYS C 1 34 ? 27.708 31.806 38.205 1.00 10.56 34 LYS C CA 1
ATOM 2044 C C . LYS C 1 34 ? 26.482 31.768 39.106 1.00 11.12 34 LYS C C 1
ATOM 2045 O O . LYS C 1 34 ? 25.757 30.750 39.116 1.00 14.43 34 LYS C O 1
ATOM 2051 N N . GLY C 1 35 ? 26.206 32.799 39.853 1.00 11.54 35 GLY C N 1
ATOM 2052 C CA . GLY C 1 35 ? 25.054 32.776 40.748 1.00 12.11 35 GLY C CA 1
ATOM 2053 C C . GLY C 1 35 ? 24.583 34.162 41.078 1.00 13.36 35 GLY C C 1
ATOM 2054 O O . GLY C 1 35 ? 25.271 35.146 40.896 1.00 13.67 35 GLY C O 1
ATOM 2055 N N . ARG C 1 36 ? 23.378 34.181 41.627 1.00 13.71 36 ARG C N 1
ATOM 2056 C CA . ARG C 1 36 ? 22.954 35.374 42.348 1.00 14.22 36 ARG C CA 1
ATOM 2057 C C . ARG C 1 36 ? 22.288 34.903 43.605 1.00 14.85 36 ARG C C 1
ATOM 2058 O O . ARG C 1 36 ? 21.914 33.726 43.781 1.00 14.74 36 ARG C O 1
ATOM 2066 N N . GLY C 1 37 ? 22.141 35.853 44.535 1.00 16.46 37 GLY C N 1
ATOM 2067 C CA . GLY C 1 37 ? 21.404 35.646 45.808 1.00 17.12 37 GLY C CA 1
ATOM 2068 C C . GLY C 1 37 ? 20.331 36.692 45.927 1.00 19.53 37 GLY C C 1
ATOM 2069 O O . GLY C 1 37 ? 19.908 37.280 44.925 1.00 19.33 37 GLY C O 1
ATOM 2070 N N . GLN C 1 38 ? 19.918 36.980 47.160 1.00 20.64 38 GLN C N 1
ATOM 2071 C CA . GLN C 1 38 ? 18.830 37.895 47.404 1.00 21.91 38 GLN C CA 1
ATOM 2072 C C . GLN C 1 38 ? 19.282 39.318 47.109 1.00 23.93 38 GLN C C 1
ATOM 2073 O O . GLN C 1 38 ? 18.459 40.138 46.711 1.00 24.17 38 GLN C O 1
ATOM 2079 N N . GLN C 1 39 ? 20.596 39.604 47.201 1.00 22.89 39 GLN C N 1
ATOM 2080 C CA . GLN C 1 39 ? 21.079 40.991 47.052 1.00 25.16 39 GLN C CA 1
ATOM 2081 C C . GLN C 1 39 ? 20.754 41.536 45.641 1.00 25.32 39 GLN C C 1
ATOM 2082 O O . GLN C 1 39 ? 21.065 40.870 44.604 1.00 24.64 39 GLN C O 1
ATOM 2088 N N . GLY C 1 40 ? 20.126 42.722 45.594 1.00 24.06 40 GLY C N 1
ATOM 2089 C CA . GLY C 1 40 ? 19.689 43.333 44.325 1.00 27.09 40 GLY C CA 1
ATOM 2090 C C . GLY C 1 40 ? 18.179 43.241 44.066 1.00 27.46 40 GLY C C 1
ATOM 2091 O O . GLY C 1 40 ? 17.647 44.035 43.262 1.00 30.12 40 GLY C O 1
ATOM 2092 N N . GLY C 1 41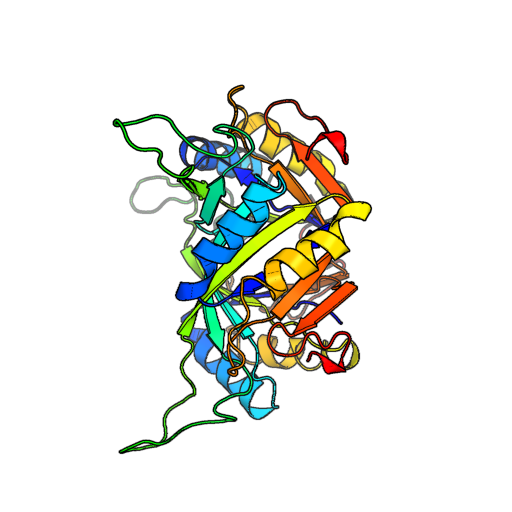 ? 17.500 42.295 44.729 1.00 26.20 41 GLY C N 1
ATOM 2093 C CA . GLY C 1 41 ? 16.053 42.075 44.554 1.00 28.20 41 GLY C CA 1
ATOM 2094 C C . GLY C 1 41 ? 15.705 41.788 43.103 1.00 29.28 41 GLY C C 1
ATOM 2095 O O . GLY C 1 41 ? 16.396 41.037 42.430 1.00 27.80 41 GLY C O 1
ATOM 2096 N N . MET C 1 42 ? 14.640 42.371 42.592 1.00 30.62 42 MET C N 1
ATOM 2097 C CA . MET C 1 42 ? 14.192 41.996 41.248 1.00 34.23 42 MET C CA 1
ATOM 2098 C C . MET C 1 42 ? 15.006 42.705 40.150 1.00 37.32 42 MET C C 1
ATOM 2099 O O . MET C 1 42 ? 15.093 42.197 39.012 1.00 39.84 42 MET C O 1
ATOM 2104 N N . GLN C 1 43 ? 15.605 43.854 40.445 1.00 38.71 43 GLN C N 1
ATOM 2105 C CA . GLN C 1 43 ? 16.288 44.610 39.404 1.00 43.24 43 GLN C CA 1
ATOM 2106 C C . GLN C 1 43 ? 17.252 45.611 39.992 1.00 44.49 43 GLN C C 1
ATOM 2107 O O . GLN C 1 43 ? 17.102 46.027 41.149 1.00 43.97 43 GLN C O 1
ATOM 2113 N N . ILE C 1 44 ? 18.233 45.994 39.183 1.00 47.31 44 ILE C N 1
ATOM 2114 C CA . ILE C 1 44 ? 19.226 46.998 39.601 1.00 51.44 44 ILE C CA 1
ATOM 2115 C C . ILE C 1 44 ? 18.990 48.288 38.832 1.00 53.71 44 ILE C C 1
ATOM 2116 O O . ILE C 1 44 ? 18.471 48.252 37.687 1.00 52.91 44 ILE C O 1
ATOM 2121 N N . GLN C 1 45 ? 19.421 49.383 39.498 1.00 57.29 45 GLN C N 1
ATOM 2122 C CA . GLN C 1 45 ? 19.256 50.851 39.186 1.00 60.45 45 GLN C CA 1
ATOM 2123 C C . GLN C 1 45 ? 19.655 51.392 37.791 1.00 61.67 45 GLN C C 1
ATOM 2124 O O . GLN C 1 45 ? 18.749 51.750 36.990 1.00 62.78 45 GLN C O 1
ATOM 2130 N N . PHE C 1 46 ? 20.972 51.488 37.528 1.00 62.30 46 PHE C N 1
ATOM 2131 C CA . PHE C 1 46 ? 21.554 52.206 36.352 1.00 62.82 46 PHE C CA 1
ATOM 2132 C C . PHE C 1 46 ? 21.002 51.752 34.971 1.00 63.05 46 PHE C C 1
ATOM 2133 O O . PHE C 1 46 ? 20.498 50.624 34.901 1.00 63.35 46 PHE C O 1
ATOM 2141 N N . ARG C 1 47 ? 21.065 52.577 33.890 1.00 63.12 47 ARG C N 1
ATOM 2142 C CA . ARG C 1 47 ? 21.395 54.039 33.896 1.00 63.66 47 ARG C CA 1
ATOM 2143 C C . ARG C 1 47 ? 21.029 54.805 32.589 1.00 63.00 47 ARG C C 1
ATOM 2144 O O . ARG C 1 47 ? 21.853 54.845 31.654 1.00 63.91 47 ARG C O 1
ATOM 2152 N N . GLY C 1 48 ? 19.831 55.414 32.514 1.00 61.99 48 GLY C N 1
ATOM 2153 C CA . GLY C 1 48 ? 18.779 55.337 33.558 1.00 60.21 48 GLY C CA 1
ATOM 2154 C C . GLY C 1 48 ? 17.668 54.341 33.212 1.00 59.47 48 GLY C C 1
ATOM 2155 O O . GLY C 1 48 ? 16.482 54.679 33.182 1.00 59.18 48 GLY C O 1
ATOM 2156 N N . ARG C 1 49 ? 18.065 53.098 32.920 1.00 58.42 49 ARG C N 1
ATOM 2157 C CA . ARG C 1 49 ? 17.181 52.006 32.494 1.00 56.63 49 ARG C CA 1
ATOM 2158 C C . ARG C 1 49 ? 17.301 50.866 33.547 1.00 55.70 49 ARG C C 1
ATOM 2159 O O . ARG C 1 49 ? 18.323 50.788 34.202 1.00 55.01 49 ARG C O 1
ATOM 2167 N N . THR C 1 50 ? 16.306 49.999 33.770 1.00 54.29 50 THR C N 1
ATOM 2168 C CA . THR C 1 50 ? 16.687 49.011 34.749 1.00 51.36 50 THR C CA 1
ATOM 2169 C C . THR C 1 50 ? 17.381 47.832 34.082 1.00 49.40 50 THR C C 1
ATOM 2170 O O . THR C 1 50 ? 17.289 47.612 32.888 1.00 49.25 50 THR C O 1
ATOM 2174 N N . MET C 1 51 ? 18.147 47.138 34.894 1.00 45.10 51 MET C N 1
ATOM 2175 C CA . MET C 1 51 ? 19.036 46.058 34.444 1.00 40.95 51 MET C CA 1
ATOM 2176 C C . MET C 1 51 ? 18.664 44.893 35.346 1.00 37.16 51 MET C C 1
ATOM 2177 O O . MET C 1 51 ? 18.304 45.096 36.516 1.00 36.04 51 MET C O 1
ATOM 2182 N N . GLU C 1 52 ? 18.759 43.676 34.816 1.00 33.24 52 GLU C N 1
ATOM 2183 C CA . GLU C 1 52 ? 18.591 42.533 35.713 1.00 30.24 52 GLU C CA 1
ATOM 2184 C C . GLU C 1 52 ? 19.772 42.419 36.692 1.00 27.60 52 GLU C C 1
ATOM 2185 O O . GLU C 1 52 ? 20.865 42.990 36.455 1.00 26.36 52 GLU C O 1
ATOM 2191 N N . VAL C 1 53 ? 19.556 41.679 37.777 1.00 23.04 53 VAL C N 1
ATOM 2192 C CA . VAL C 1 53 ? 20.614 41.342 38.696 1.00 21.49 53 VAL C CA 1
ATOM 2193 C C . VAL C 1 53 ? 21.538 40.351 38.002 1.00 21.41 53 VAL C C 1
ATOM 2194 O O . VAL C 1 53 ? 21.095 39.332 37.466 1.00 22.03 53 VAL C O 1
ATOM 2198 N N . THR C 1 54 ? 22.827 40.628 38.028 1.00 20.02 54 THR C N 1
ATOM 2199 C CA . THR C 1 54 ? 23.783 39.867 37.261 1.00 20.35 54 THR C CA 1
ATOM 2200 C C . THR C 1 54 ? 24.101 38.547 37.923 1.00 17.74 54 THR C C 1
ATOM 2201 O O . THR C 1 54 ? 24.267 38.487 39.148 1.00 18.74 54 THR C O 1
ATOM 2205 N N . LEU C 1 55 ? 24.204 37.482 37.117 1.00 16.41 55 LEU C N 1
ATOM 2206 C CA . LEU C 1 55 ? 24.804 36.246 37.650 1.00 14.86 55 LEU C CA 1
ATOM 2207 C C . LEU C 1 55 ? 26.320 36.387 37.632 1.00 14.15 55 LEU C C 1
ATOM 2208 O O . LEU C 1 55 ? 26.874 36.625 36.538 1.00 17.61 55 LEU C O 1
ATOM 2213 N N . LEU C 1 56 ? 26.967 36.323 38.790 1.00 13.16 56 LEU C N 1
ATOM 2214 C CA . LEU C 1 56 ? 28.419 36.607 38.879 1.00 12.07 56 LEU C CA 1
ATOM 2215 C C . LEU C 1 56 ? 29.177 35.324 39.175 1.00 10.74 56 LEU C C 1
ATOM 2216 O O . LEU C 1 56 ? 28.641 34.383 39.766 1.00 12.31 56 LEU C O 1
ATOM 2221 N N . PRO C 1 57 ? 30.465 35.295 38.780 1.00 10.52 57 PRO C N 1
ATOM 2222 C CA . PRO C 1 57 ? 31.230 34.060 38.939 1.00 11.64 57 PRO C CA 1
ATOM 2223 C C . PRO C 1 57 ? 31.393 33.637 40.414 1.00 12.42 57 PRO C C 1
ATOM 2224 O O . PRO C 1 57 ? 31.611 34.522 41.317 1.00 14.93 57 PRO C O 1
ATOM 2228 N N . LYS C 1 58 ? 31.300 32.353 40.683 1.00 10.80 58 LYS C N 1
ATOM 2229 C CA . LYS C 1 58 ? 31.535 31.793 42.014 1.00 11.46 58 LYS C CA 1
ATOM 2230 C C . LYS C 1 58 ? 32.291 30.524 41.781 1.00 11.85 58 LYS C C 1
ATOM 2231 O O . LYS C 1 58 ? 32.383 30.037 40.638 1.00 10.86 58 LYS C O 1
ATOM 2237 N N . VAL C 1 59 ? 32.736 29.878 42.862 1.00 10.84 59 VAL C N 1
ATOM 2238 C CA . VAL C 1 59 ? 33.343 28.548 42.748 1.00 10.70 59 VAL C CA 1
ATOM 2239 C C . VAL C 1 59 ? 32.500 27.558 43.494 1.00 10.89 59 VAL C C 1
ATOM 2240 O O . VAL C 1 59 ? 32.100 27.770 44.642 1.00 12.26 59 VAL C O 1
ATOM 2244 N N A LYS C 1 60 ? 32.145 26.485 42.779 0.50 10.83 60 LYS C N 1
ATOM 2245 N N B LYS C 1 60 ? 32.157 26.479 42.786 0.50 10.71 60 LYS C N 1
ATOM 2246 C CA A LYS C 1 60 ? 31.414 25.379 43.403 0.50 10.50 60 LYS C CA 1
ATOM 2247 C CA B LYS C 1 60 ? 31.404 25.377 43.391 0.50 10.12 60 LYS C CA 1
ATOM 2248 C C A LYS C 1 60 ? 32.397 24.292 43.803 0.50 12.21 60 LYS C C 1
ATOM 2249 C C B LYS C 1 60 ? 32.381 24.280 43.797 0.50 12.14 60 LYS C C 1
ATOM 2250 O O A LYS C 1 60 ? 33.118 23.767 42.940 0.50 13.91 60 LYS C O 1
ATOM 2251 O O B LYS C 1 60 ? 33.107 23.756 42.936 0.50 13.83 60 LYS C O 1
ATOM 2262 N N . LEU C 1 61 ? 32.394 23.928 45.082 1.00 11.90 61 LEU C N 1
ATOM 2263 C CA . LEU C 1 61 ? 33.252 22.863 45.601 1.00 11.84 61 LEU C CA 1
ATOM 2264 C C . LEU C 1 61 ? 32.256 21.699 45.886 1.00 11.94 61 LEU C C 1
ATOM 2265 O O . LEU C 1 61 ? 31.252 21.906 46.572 1.00 14.35 61 LEU C O 1
ATOM 2270 N N . GLU C 1 62 ? 32.579 20.486 45.447 1.00 11.04 62 GLU C N 1
ATOM 2271 C CA . GLU C 1 62 ? 31.873 19.292 45.855 1.00 10.92 62 GLU C CA 1
ATOM 2272 C C . GLU C 1 62 ? 32.903 18.397 46.527 1.00 10.26 62 GLU C C 1
ATOM 2273 O O . GLU C 1 62 ? 33.940 18.025 45.930 1.00 11.50 62 GLU C O 1
ATOM 2279 N N . ILE C 1 63 ? 32.575 17.950 47.731 1.00 11.33 63 ILE C N 1
ATOM 2280 C CA . ILE C 1 63 ? 33.472 17.032 48.429 1.00 11.72 63 ILE C CA 1
ATOM 2281 C C . ILE C 1 63 ? 32.568 15.960 49.063 1.00 12.35 63 ILE C C 1
ATOM 2282 O O . ILE C 1 63 ? 31.638 16.318 49.846 1.00 12.82 63 ILE C O 1
ATOM 2287 N N . VAL C 1 64 ? 32.835 14.699 48.758 1.00 12.16 64 VAL C N 1
ATOM 2288 C CA . VAL C 1 64 ? 32.020 13.608 49.322 1.00 12.17 64 VAL C CA 1
ATOM 2289 C C . VAL C 1 64 ? 32.817 13.016 50.468 1.00 13.52 64 VAL C C 1
ATOM 2290 O O . VAL C 1 64 ? 34.012 12.708 50.337 1.00 13.33 64 VAL C O 1
ATOM 2294 N N . VAL C 1 65 ? 32.155 12.867 51.616 1.00 13.62 65 VAL C N 1
ATOM 2295 C CA . VAL C 1 65 ? 32.867 12.399 52.824 1.00 15.41 65 VAL C CA 1
ATOM 2296 C C . VAL C 1 65 ? 31.979 11.467 53.647 1.00 15.65 65 VAL C C 1
ATOM 2297 O O . VAL C 1 65 ? 30.768 11.400 53.436 1.00 15.50 65 VAL C O 1
ATOM 2301 N N . LYS C 1 66 ? 32.587 10.695 54.541 1.00 15.70 66 LYS C N 1
ATOM 2302 C CA . LYS C 1 66 ? 31.806 9.886 55.447 1.00 16.75 66 LYS C CA 1
ATOM 2303 C C . LYS C 1 66 ? 30.948 10.712 56.351 1.00 15.99 66 LYS C C 1
ATOM 2304 O O . LYS C 1 66 ? 31.272 11.891 56.657 1.00 16.12 66 LYS C O 1
ATOM 2310 N N . ASP C 1 67 ? 29.849 10.110 56.811 1.00 15.64 67 ASP C N 1
ATOM 2311 C CA . ASP C 1 67 ? 28.929 10.877 57.658 1.00 16.59 67 ASP C CA 1
ATOM 2312 C C . ASP C 1 67 ? 29.656 11.520 58.852 1.00 16.84 67 ASP C C 1
ATOM 2313 O O . ASP C 1 67 ? 29.318 12.633 59.259 1.00 18.28 67 ASP C O 1
ATOM 2318 N N . ASP C 1 68 ? 30.611 10.819 59.468 1.00 17.31 68 ASP C N 1
ATOM 2319 C CA . ASP C 1 68 ? 31.279 11.341 60.681 1.00 19.83 68 ASP C CA 1
ATOM 2320 C C . ASP C 1 68 ? 32.216 12.523 60.433 1.00 18.79 68 ASP C C 1
ATOM 2321 O O . ASP C 1 68 ? 32.740 13.103 61.406 1.00 21.99 68 ASP C O 1
ATOM 2326 N N . ALA C 1 69 ? 32.385 12.890 59.153 1.00 16.80 69 ALA C N 1
ATOM 2327 C CA . ALA C 1 69 ? 33.308 14.000 58.792 1.00 16.00 69 ALA C CA 1
ATOM 2328 C C . ALA C 1 69 ? 32.503 15.231 58.379 1.00 14.61 69 ALA C C 1
ATOM 2329 O O . ALA C 1 69 ? 33.080 16.284 58.171 1.00 16.43 69 ALA C O 1
ATOM 2331 N N . VAL C 1 70 ? 31.175 15.141 58.239 1.00 13.46 70 VAL C N 1
ATOM 2332 C CA . VAL C 1 70 ? 30.393 16.238 57.622 1.00 15.31 70 VAL C CA 1
ATOM 2333 C C . VAL C 1 70 ? 30.504 17.505 58.464 1.00 14.42 70 VAL C C 1
ATOM 2334 O O . VAL C 1 70 ? 30.774 18.577 57.903 1.00 14.39 70 VAL C O 1
ATOM 2338 N N . GLU C 1 71 ? 30.311 17.409 59.796 1.00 14.87 71 GLU C N 1
ATOM 2339 C CA . GLU C 1 71 ? 30.347 18.636 60.578 1.00 15.54 71 GLU C CA 1
ATOM 2340 C C . GLU C 1 71 ? 31.727 19.259 60.559 1.00 15.91 71 GLU C C 1
ATOM 2341 O O . GLU C 1 71 ? 31.819 20.499 60.432 1.00 16.35 71 GLU C O 1
ATOM 2347 N N . GLU C 1 72 ? 32.771 18.451 60.612 1.00 16.88 72 GLU C N 1
ATOM 2348 C CA . GLU C 1 72 ? 34.105 18.987 60.509 1.00 17.01 72 GLU C CA 1
ATOM 2349 C C . GLU C 1 72 ? 34.298 19.756 59.218 1.00 16.36 72 GLU C C 1
ATOM 2350 O O . GLU C 1 72 ? 34.822 20.867 59.232 1.00 16.47 72 GLU C O 1
ATOM 2356 N N . VAL C 1 73 ? 33.916 19.157 58.122 1.00 13.86 73 VAL C N 1
ATOM 2357 C CA . VAL C 1 73 ? 34.161 19.814 56.812 1.00 14.80 73 VAL C CA 1
ATOM 2358 C C . VAL C 1 73 ? 33.339 21.068 56.662 1.00 14.56 73 VAL C C 1
ATOM 2359 O O . VAL C 1 73 ? 33.846 22.075 56.139 1.00 15.02 73 VAL C O 1
ATOM 2363 N N . ILE C 1 74 ? 32.061 21.045 57.079 1.00 13.71 74 ILE C N 1
ATOM 2364 C CA . ILE C 1 74 ? 31.252 22.252 57.049 1.00 14.81 74 ILE C CA 1
ATOM 2365 C C . ILE C 1 74 ? 32.056 23.345 57.775 1.00 15.56 74 ILE C C 1
ATOM 2366 O O . ILE C 1 74 ? 32.088 24.499 57.275 1.00 16.43 74 ILE C O 1
ATOM 2371 N N . GLY C 1 75 ? 32.539 23.083 59.001 1.00 15.52 75 GLY C N 1
ATOM 2372 C CA . GLY C 1 75 ? 33.169 24.197 59.778 1.00 15.95 75 GLY C CA 1
ATOM 2373 C C . GLY C 1 75 ? 34.408 24.658 59.096 1.00 17.21 75 GLY C C 1
ATOM 2374 O O . GLY C 1 75 ? 34.715 25.858 59.129 1.00 18.52 75 GLY C O 1
ATOM 2375 N N . LEU C 1 76 ? 35.140 23.749 58.478 1.00 15.80 76 LEU C N 1
ATOM 2376 C CA . LEU C 1 76 ? 36.385 24.195 57.795 1.00 15.79 76 LEU C CA 1
ATOM 2377 C C . LEU C 1 76 ? 36.013 25.122 56.634 1.00 15.45 76 LEU C C 1
ATOM 2378 O O . LEU C 1 76 ? 36.696 26.140 56.373 1.00 17.05 76 LEU C O 1
ATOM 2383 N N . ILE C 1 77 ? 34.932 24.798 55.897 1.00 15.21 77 ILE C N 1
ATOM 2384 C CA . ILE C 1 77 ? 34.535 25.660 54.758 1.00 14.82 77 ILE C CA 1
ATOM 2385 C C . ILE C 1 77 ? 33.982 26.994 55.273 1.00 15.47 77 ILE C C 1
ATOM 2386 O O . ILE C 1 77 ? 34.358 28.059 54.790 1.00 15.75 77 ILE C O 1
ATOM 2391 N N . VAL C 1 78 ? 33.065 26.947 56.264 1.00 15.40 78 VAL C N 1
ATOM 2392 C CA . VAL C 1 78 ? 32.479 28.214 56.707 1.00 17.62 78 VAL C CA 1
ATOM 2393 C C . VAL C 1 78 ? 33.553 29.150 57.215 1.00 17.42 78 VAL C C 1
ATOM 2394 O O . VAL C 1 78 ? 33.545 30.355 56.842 1.00 18.92 78 VAL C O 1
ATOM 2398 N N . ASN C 1 79 ? 34.488 28.618 58.023 1.00 18.33 79 ASN C N 1
ATOM 2399 C CA . ASN C 1 79 ? 35.424 29.494 58.642 1.00 21.13 79 ASN C CA 1
ATOM 2400 C C . ASN C 1 79 ? 36.456 30.012 57.651 1.00 20.77 79 ASN C C 1
ATOM 2401 O O . ASN C 1 79 ? 36.973 31.137 57.854 1.00 24.83 79 ASN C O 1
ATOM 2406 N N . SER C 1 80 ? 36.689 29.333 56.534 1.00 19.02 80 SER C N 1
ATOM 2407 C CA . SER C 1 80 ? 37.631 29.858 55.569 1.00 18.76 80 SER C CA 1
ATOM 2408 C C . SER C 1 80 ? 36.935 30.666 54.438 1.00 16.96 80 SER C C 1
ATOM 2409 O O . SER C 1 80 ? 37.567 31.492 53.775 1.00 20.51 80 SER C O 1
ATOM 2412 N N . ALA C 1 81 ? 35.683 30.414 54.195 1.00 16.28 81 ALA C N 1
ATOM 2413 C CA . ALA C 1 81 ? 34.958 31.152 53.133 1.00 15.35 81 ALA C CA 1
ATOM 2414 C C . ALA C 1 81 ? 34.328 32.475 53.614 1.00 16.31 81 ALA C C 1
ATOM 2415 O O . ALA C 1 81 ? 33.955 33.309 52.750 1.00 17.10 81 ALA C O 1
ATOM 2417 N N . PHE C 1 82 ? 34.157 32.638 54.934 1.00 18.11 82 PHE C N 1
ATOM 2418 C CA . PHE C 1 82 ? 33.442 33.768 55.492 1.00 19.08 82 PHE C CA 1
ATOM 2419 C C . PHE C 1 82 ? 34.120 35.085 55.157 1.00 21.32 82 PHE C C 1
ATOM 2420 O O . PHE C 1 82 ? 35.371 35.184 55.191 1.00 21.38 82 PHE C O 1
ATOM 2428 N N . THR C 1 83 ? 33.314 36.077 54.777 1.00 20.30 83 THR C N 1
ATOM 2429 C CA . THR C 1 83 ? 33.781 37.456 54.796 1.00 22.57 83 THR C CA 1
ATOM 2430 C C . THR C 1 83 ? 32.879 38.395 55.554 1.00 24.21 83 THR C C 1
ATOM 2431 O O . THR C 1 83 ? 33.362 39.481 55.954 1.00 27.12 83 THR C O 1
ATOM 2435 N N . GLY C 1 84 ? 31.585 38.057 55.712 1.00 24.02 84 GLY C N 1
ATOM 2436 C CA . GLY C 1 84 ? 30.640 38.869 56.491 1.00 26.22 84 GLY C CA 1
ATOM 2437 C C . GLY C 1 84 ? 29.752 39.751 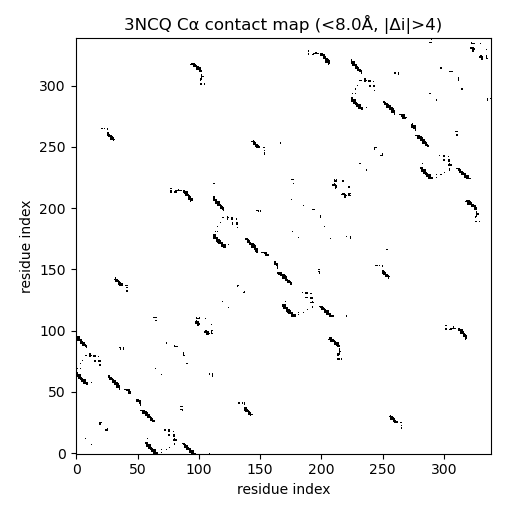55.637 1.00 25.38 84 GLY C C 1
ATOM 2438 O O . GLY C 1 84 ? 28.892 40.437 56.184 1.00 29.55 84 GLY C O 1
ATOM 2439 N N . SER C 1 85 ? 29.952 39.739 54.319 1.00 27.08 85 SER C N 1
ATOM 2440 C CA . SER C 1 85 ? 29.112 40.475 53.340 1.00 27.92 85 SER C CA 1
ATOM 2441 C C . SER C 1 85 ? 28.166 39.534 52.629 1.00 26.36 85 SER C C 1
ATOM 2442 O O . SER C 1 85 ? 28.548 38.394 52.347 1.00 25.14 85 SER C O 1
ATOM 2445 N N . PRO C 1 86 ? 26.992 40.028 52.212 1.00 25.25 86 PRO C N 1
ATOM 2446 C CA . PRO C 1 86 ? 26.124 39.223 51.317 1.00 25.42 86 PRO C CA 1
ATOM 2447 C C . PRO C 1 86 ? 26.897 38.687 50.100 1.00 23.35 86 PRO C C 1
ATOM 2448 O O . PRO C 1 86 ? 27.697 39.415 49.480 1.00 23.95 86 PRO C O 1
ATOM 2452 N N . GLY C 1 87 ? 26.690 37.394 49.747 1.00 20.89 87 GLY C N 1
ATOM 2453 C CA . GLY C 1 87 ? 27.365 36.806 48.609 1.00 20.10 87 GLY C CA 1
ATOM 2454 C C . GLY C 1 87 ? 28.400 35.756 49.093 1.00 18.33 87 GLY C C 1
ATOM 2455 O O . GLY C 1 87 ? 29.104 35.172 48.256 1.00 18.92 87 GLY C O 1
ATOM 2456 N N . ASP C 1 88 ? 28.547 35.549 50.425 1.00 17.33 88 ASP C N 1
ATOM 2457 C CA . ASP C 1 88 ? 29.519 34.594 50.972 1.00 17.63 88 ASP C CA 1
ATOM 2458 C C . ASP C 1 88 ? 29.209 33.155 50.555 1.00 16.12 88 ASP C C 1
ATOM 2459 O O . ASP C 1 88 ? 30.162 32.358 50.472 1.00 18.03 88 ASP C O 1
ATOM 2464 N N . GLY C 1 89 ? 27.940 32.833 50.269 1.00 15.54 89 GLY C N 1
ATOM 2465 C CA . GLY C 1 89 ? 27.676 31.472 49.759 1.00 16.56 89 GLY C CA 1
ATOM 2466 C C . GLY C 1 89 ? 26.864 30.623 50.735 1.00 16.09 89 GLY C C 1
ATOM 2467 O O . GLY C 1 89 ? 26.475 31.048 51.806 1.00 14.63 89 GLY C O 1
ATOM 2468 N N . LYS C 1 90 ? 26.606 29.425 50.263 1.00 14.61 90 LYS C N 1
ATOM 2469 C CA . LYS C 1 90 ? 25.829 28.466 50.968 1.00 12.89 90 LYS C CA 1
ATOM 2470 C C . LYS C 1 90 ? 26.473 27.138 50.835 1.00 11.15 90 LYS C C 1
ATOM 2471 O O . LYS C 1 90 ? 27.215 26.893 49.865 1.00 13.11 90 LYS C O 1
ATOM 2477 N N . ILE C 1 91 ? 26.165 26.250 51.772 1.00 11.88 91 ILE C N 1
ATOM 2478 C CA . ILE C 1 91 ? 26.614 24.851 51.694 1.00 11.18 91 ILE C CA 1
ATOM 2479 C C . ILE C 1 91 ? 25.349 24.022 51.730 1.00 11.38 91 ILE C C 1
ATOM 2480 O O . ILE C 1 91 ? 24.446 24.204 52.560 1.00 13.32 91 ILE C O 1
ATOM 2485 N N . PHE C 1 92 ? 25.272 23.008 50.843 1.00 11.55 92 PHE C N 1
ATOM 2486 C CA . PHE C 1 92 ? 24.145 22.079 50.736 1.00 11.82 92 PHE C CA 1
ATOM 2487 C C . PHE C 1 92 ? 24.711 20.716 51.081 1.00 12.91 92 PHE C C 1
ATOM 2488 O O . PHE C 1 92 ? 25.727 20.285 50.503 1.00 14.44 92 PHE C O 1
ATOM 2496 N N . ILE C 1 93 ? 24.031 20.014 51.959 1.00 11.94 93 ILE C N 1
ATOM 2497 C CA . ILE C 1 93 ? 24.414 18.626 52.313 1.00 13.26 93 ILE C CA 1
ATOM 2498 C C . ILE C 1 93 ? 23.425 17.681 51.621 1.00 13.11 93 ILE C C 1
ATOM 2499 O O . ILE C 1 93 ? 22.214 17.709 51.890 1.00 14.14 93 ILE C O 1
ATOM 2504 N N . ILE C 1 94 ? 23.940 16.825 50.743 1.00 12.52 94 ILE C N 1
ATOM 2505 C CA . ILE C 1 94 ? 23.134 15.983 49.891 1.00 13.29 94 ILE C CA 1
ATOM 2506 C C . ILE C 1 94 ? 23.451 14.538 50.188 1.00 11.18 94 ILE C C 1
ATOM 2507 O O . ILE C 1 94 ? 24.612 14.155 50.223 1.00 12.56 94 ILE C O 1
ATOM 2512 N N . PRO C 1 95 ? 22.429 13.689 50.412 1.00 12.31 95 PRO C N 1
ATOM 2513 C CA . PRO C 1 95 ? 22.748 12.238 50.687 1.00 13.02 95 PRO C CA 1
ATOM 2514 C C . PRO C 1 95 ? 23.430 11.558 49.486 1.00 13.42 95 PRO C C 1
ATOM 2515 O O . PRO C 1 95 ? 23.083 11.833 48.315 1.00 14.44 95 PRO C O 1
ATOM 2519 N N . VAL C 1 96 ? 24.369 10.686 49.816 1.00 13.46 96 VAL C N 1
ATOM 2520 C CA . VAL C 1 96 ? 24.970 9.863 48.779 1.00 13.01 96 VAL C CA 1
ATOM 2521 C C . VAL C 1 96 ? 24.756 8.413 49.221 1.00 15.35 96 VAL C C 1
ATOM 2522 O O . VAL C 1 96 ? 25.076 8.057 50.377 1.00 18.71 96 VAL C O 1
ATOM 2526 N N . GLU C 1 97 ? 24.184 7.591 48.359 1.00 14.91 97 GLU C N 1
ATOM 2527 C CA . GLU C 1 97 ? 23.858 6.205 48.771 1.00 15.43 97 GLU C CA 1
ATOM 2528 C C . GLU C 1 97 ? 25.038 5.286 48.607 1.00 15.59 97 GLU C C 1
ATOM 2529 O O . GLU C 1 97 ? 25.137 4.278 49.338 1.00 18.44 97 GLU C O 1
ATOM 2535 N N . ASP C 1 98 ? 25.977 5.559 47.673 1.00 14.51 98 ASP C N 1
ATOM 2536 C CA . ASP C 1 98 ? 27.137 4.723 47.506 1.00 16.29 98 ASP C CA 1
ATOM 2537 C C . ASP C 1 98 ? 28.172 5.500 46.730 1.00 13.73 98 ASP C C 1
ATOM 2538 O O . ASP C 1 98 ? 27.846 6.472 46.020 1.00 14.26 98 ASP C O 1
ATOM 2543 N N . VAL C 1 99 ? 29.418 5.068 46.863 1.00 13.55 99 VAL C N 1
ATOM 2544 C CA . VAL C 1 99 ? 30.497 5.669 46.125 1.00 13.15 99 VAL C CA 1
ATOM 2545 C C . VAL C 1 99 ? 31.347 4.522 45.585 1.00 13.17 99 VAL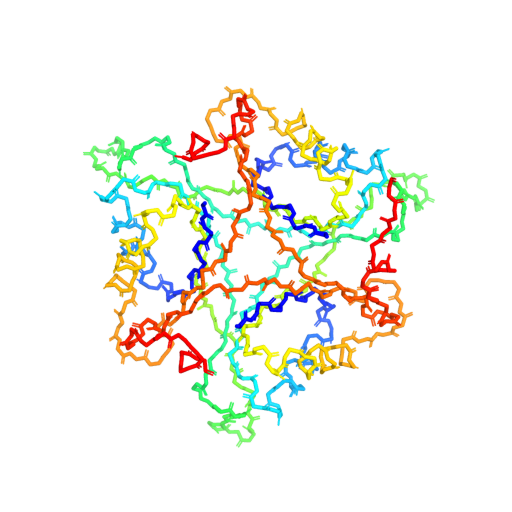 C C 1
ATOM 2546 O O . VAL C 1 99 ? 31.528 3.492 46.281 1.00 14.95 99 VAL C O 1
ATOM 2550 N N . VAL C 1 100 ? 31.812 4.604 44.360 1.00 13.07 100 VAL C N 1
ATOM 2551 C CA . VAL C 1 100 ? 32.643 3.543 43.731 1.00 14.09 100 VAL C CA 1
ATOM 2552 C C . VAL C 1 100 ? 33.951 4.193 43.315 1.00 14.27 100 VAL C C 1
ATOM 2553 O O . VAL C 1 100 ? 33.923 5.249 42.658 1.00 15.61 100 VAL C O 1
ATOM 2557 N N . ARG C 1 101 ? 35.068 3.573 43.680 1.00 15.93 101 ARG C N 1
ATOM 2558 C CA . ARG C 1 101 ? 36.352 4.013 43.166 1.00 17.32 101 ARG C CA 1
ATOM 2559 C C . ARG C 1 101 ? 36.637 3.342 41.869 1.00 18.97 101 ARG C C 1
ATOM 2560 O O . ARG C 1 101 ? 36.653 2.116 41.804 1.00 21.55 101 ARG C O 1
ATOM 2568 N N . ILE C 1 102 ? 36.814 4.109 40.810 1.00 16.27 102 ILE C N 1
ATOM 2569 C CA . ILE C 1 102 ? 36.990 3.520 39.501 1.00 16.30 102 ILE C CA 1
ATOM 2570 C C . ILE C 1 102 ? 38.229 2.645 39.392 1.00 18.44 102 ILE C C 1
ATOM 2571 O O . ILE C 1 102 ? 38.210 1.624 38.667 1.00 20.26 102 ILE C O 1
ATOM 2576 N N A ARG C 1 103 ? 39.325 3.054 40.021 0.50 18.16 103 ARG C N 1
ATOM 2577 N N B ARG C 1 103 ? 39.317 3.050 40.022 0.50 18.21 103 ARG C N 1
ATOM 2578 C CA A ARG C 1 103 ? 40.619 2.336 39.843 0.50 20.78 103 ARG C CA 1
ATOM 2579 C CA B ARG C 1 103 ? 40.598 2.338 39.844 0.50 20.99 103 ARG C CA 1
ATOM 2580 C C A ARG C 1 103 ? 40.533 0.933 40.385 0.50 23.47 103 ARG C C 1
ATOM 2581 C C B ARG C 1 103 ? 40.513 0.932 40.374 0.50 23.51 103 ARG C C 1
ATOM 2582 O O A ARG C 1 103 ? 41.142 0.013 39.831 0.50 23.45 103 ARG C O 1
ATOM 2583 O O B ARG C 1 103 ? 41.111 0.011 39.808 0.50 23.53 103 ARG C O 1
ATOM 2598 N N . THR C 1 104 ? 39.803 0.759 41.484 1.00 24.14 104 THR C N 1
ATOM 2599 C CA . THR C 1 104 ? 39.849 -0.529 42.250 1.00 27.89 104 THR C CA 1
ATOM 2600 C C . THR C 1 104 ? 38.525 -1.221 42.317 1.00 26.97 104 THR C C 1
ATOM 2601 O O . THR C 1 104 ? 38.439 -2.381 42.726 1.00 30.89 104 THR C O 1
ATOM 2605 N N . GLY C 1 105 ? 37.473 -0.502 41.960 1.00 27.44 105 GLY C N 1
ATOM 2606 C CA . GLY C 1 105 ? 36.100 -1.010 42.072 1.00 28.19 105 GLY C CA 1
ATOM 2607 C C . GLY C 1 105 ? 35.560 -1.091 43.469 1.00 28.27 105 GLY C C 1
ATOM 2608 O O . GLY C 1 105 ? 34.432 -1.530 43.660 1.00 31.51 105 GLY C O 1
ATOM 2609 N N . GLU C 1 106 ? 36.309 -0.632 44.457 1.00 26.76 106 GLU C N 1
ATOM 2610 C CA . GLU C 1 106 ? 35.834 -0.631 45.847 1.00 27.61 106 GLU C CA 1
ATOM 2611 C C . GLU C 1 106 ? 34.655 0.315 46.042 1.00 24.22 106 GLU C C 1
ATOM 2612 O O . GLU C 1 106 ? 34.557 1.333 45.367 1.00 24.17 106 GLU C O 1
ATOM 2618 N N A ARG C 1 107 ? 33.781 -0.022 46.985 0.50 23.90 107 ARG C N 1
ATOM 2619 N N B ARG C 1 107 ? 33.839 0.005 47.045 0.50 24.46 107 ARG C N 1
ATOM 2620 C CA A ARG C 1 107 ? 32.585 0.753 47.259 0.50 22.66 107 ARG C CA 1
ATOM 2621 C CA B ARG C 1 107 ? 32.596 0.698 47.299 0.50 23.88 107 ARG C CA 1
ATOM 2622 C C A ARG C 1 107 ? 32.313 0.806 48.715 0.50 25.12 107 ARG C C 1
ATOM 2623 C C B ARG C 1 107 ? 32.406 0.919 48.755 0.50 25.78 107 ARG C C 1
ATOM 2624 O O A ARG C 1 107 ? 32.995 0.116 49.502 0.50 26.38 107 ARG C O 1
ATOM 2625 O O B ARG C 1 107 ? 33.219 0.460 49.579 0.50 27.01 107 ARG C O 1
ATOM 2640 N N . GLY C 1 108 ? 31.331 1.609 49.111 1.00 26.75 108 GLY C N 1
ATOM 2641 C CA . GLY C 1 108 ? 30.880 1.579 50.489 1.00 28.79 108 GLY C CA 1
ATOM 2642 C C . GLY C 1 108 ? 31.932 2.067 51.459 1.00 31.09 108 GLY C C 1
ATOM 2643 O O . GLY C 1 108 ? 32.509 3.120 51.250 1.00 31.76 108 GLY C O 1
ATOM 2644 N N . ASP C 1 109 ? 32.211 1.270 52.509 1.00 33.00 109 ASP C N 1
ATOM 2645 C CA . ASP C 1 109 ? 33.208 1.662 53.508 1.00 34.25 109 ASP C CA 1
ATOM 2646 C C . ASP C 1 109 ? 34.608 1.852 52.912 1.00 35.17 109 ASP C C 1
ATOM 2647 O O . ASP C 1 109 ? 35.413 2.646 53.462 1.00 35.71 109 ASP C O 1
ATOM 2652 N N . ASP C 1 110 ? 34.927 1.161 51.813 1.00 33.06 110 ASP C N 1
ATOM 2653 C CA . ASP C 1 110 ? 36.309 1.255 51.305 1.00 32.37 110 ASP C CA 1
ATOM 2654 C C . ASP C 1 110 ? 36.524 2.355 50.244 1.00 30.67 110 ASP C C 1
ATOM 2655 O O . ASP C 1 110 ? 37.588 2.538 49.735 1.00 32.90 110 ASP C O 1
ATOM 2660 N N . SER C 1 111 ? 35.514 3.124 49.911 1.00 28.13 111 SER C N 1
ATOM 2661 C CA . SER C 1 111 ? 35.654 4.053 48.775 1.00 27.23 111 SER C CA 1
ATOM 2662 C C . SER C 1 111 ? 36.117 5.456 49.162 1.00 27.59 111 SER C C 1
ATOM 2663 O O . SER C 1 111 ? 36.354 6.256 48.263 1.00 26.56 111 SER C O 1
ATOM 2666 N N . LEU C 1 112 ? 36.074 5.797 50.453 1.00 26.20 112 LEU C N 1
ATOM 2667 C CA . LEU C 1 112 ? 36.470 7.150 50.921 1.00 26.63 112 LEU C CA 1
ATOM 2668 C C . LEU C 1 112 ? 37.351 6.816 52.092 1.00 30.03 112 LEU C C 1
ATOM 2669 O O . LEU C 1 112 ? 37.130 5.777 52.823 1.00 31.19 112 LEU C O 1
ATOM 2674 N N . GLU C 1 113 ? 38.339 7.669 52.307 1.00 33.21 113 GLU C N 1
ATOM 2675 C CA . GLU C 1 113 ? 39.202 7.515 53.524 1.00 35.64 113 GLU C CA 1
ATOM 2676 C C . GLU C 1 113 ? 38.456 7.806 54.859 1.00 37.36 113 GLU C C 1
ATOM 2677 O O . GLU C 1 113 ? 37.556 8.650 54.928 1.00 35.21 113 GLU C O 1
ATOM 2683 N N . HIS C 1 114 ? 38.812 7.104 55.942 1.00 39.86 114 HIS C N 1
ATOM 2684 C CA . HIS C 1 114 ? 38.385 7.584 57.249 1.00 43.76 114 HIS C CA 1
ATOM 2685 C C . HIS C 1 114 ? 39.267 8.712 57.758 1.00 46.11 114 HIS C C 1
ATOM 2686 O O . HIS C 1 114 ? 40.527 8.582 57.843 1.00 46.78 114 HIS C O 1
ATOM 2693 N N . HIS C 1 115 ? 38.628 9.837 58.063 1.00 47.90 115 HIS C N 1
ATOM 2694 C CA . HIS C 1 115 ? 39.365 11.012 58.579 1.00 49.47 115 HIS C CA 1
ATOM 2695 C C . HIS C 1 115 ? 39.255 11.131 60.112 1.00 50.91 115 HIS C C 1
ATOM 2696 O O . HIS C 1 115 ? 38.928 10.137 60.823 1.00 53.01 115 HIS C O 1
#

Secondary structure (DSSP, 8-state):
-EEEEEEE-TTTHHHHHHHHHHTT---EEEEEEEEE-STTTT-B-SSSS-BPPPPEEEEEEEEEE-GGGHHHHHHHHHHHH--SSTT--EEEEEE-SEEEETTT--BSGGG-/-EEEEEEE-TTTHHHHHHHHHHTT---EEEEEEEEE-STTTT-EE-SS-EEPPPPEEEEEEEEEE-GGGHHHHHHHHHHHH--SSTT--EEEEEE--EEEETTT--BSGGG-/-EEEEEEE-TTTHHHHHHHHHHTT---EEEEEEEEE-STTTT-B--SSS-BPPPPEEEEEEEEEE-GGGHHHHHHHHHHHH--SSTT--EEEEEE-SEEEETTT--BGGGSS---

Sequence (339 aa):
MKKIEEAIVRAEKFPEVKAALEERGFYGMTVTDVKGRGQQGGMMQIQFRGRTMEVTLLPKVKLEIVVKDDAVEEVIGLIVNSSAFTGSPGDGKIFIIPVEDVVRIRTGERGDDSLMMKKIIEAIVRAEKFPEVKAALEERGFYGMTVTDVKGRGQQGGMQIQFRGRTMEVTLLPKVKLEIVVKDDAVEEEVIGLIVNSSAFTGSPGDGKIFIIPVEDVVRIRTGERGDDSLMMKKIEEAIVRAEKFPEVKAALEERGFYGMTVTDVKGRGQQGGMQIQFRGRTMEVTLLPKVKKLEIVVKDDAVEEVIGLIVNSAFTGSPGDGKIFIIPVEDVVRIRRTGERRGDDSLEHH

CATH classification: 3.30.70.120